Protein AF-A0A839LFN8-F1 (afdb_monomer_lite)

Structure (mmCIF, N/CA/C/O backbone):
data_AF-A0A839LFN8-F1
#
_entry.id   AF-A0A839LFN8-F1
#
loop_
_atom_site.group_PDB
_atom_site.id
_atom_site.type_symbol
_atom_site.label_atom_id
_atom_site.label_alt_id
_atom_site.label_comp_id
_atom_site.label_asym_id
_atom_site.label_entity_id
_atom_site.label_seq_id
_atom_site.pdbx_PDB_ins_code
_atom_site.Cartn_x
_atom_site.Cartn_y
_atom_site.Cartn_z
_atom_site.occupancy
_atom_site.B_iso_or_equiv
_atom_site.auth_seq_id
_atom_site.auth_comp_id
_atom_site.auth_asym_id
_atom_site.auth_atom_id
_atom_site.pdbx_PDB_model_num
ATOM 1 N N . LEU A 1 1 ? 61.511 -53.774 -82.050 1.00 43.00 1 LEU A N 1
ATOM 2 C CA . LEU A 1 1 ? 60.529 -53.997 -80.966 1.00 43.00 1 LEU A CA 1
ATOM 3 C C . LEU A 1 1 ? 59.407 -52.977 -81.119 1.00 43.00 1 LEU A C 1
ATOM 5 O O . LEU A 1 1 ? 59.695 -51.795 -81.098 1.00 43.00 1 LEU A O 1
ATOM 9 N N . ALA A 1 2 ? 58.196 -53.484 -81.370 1.00 44.38 2 ALA A N 1
ATOM 10 C CA . ALA A 1 2 ? 56.871 -52.877 -81.190 1.00 44.38 2 ALA A CA 1
ATOM 11 C C . ALA A 1 2 ? 56.631 -51.394 -81.574 1.00 44.38 2 ALA A C 1
ATOM 13 O O . ALA A 1 2 ? 57.031 -50.475 -80.870 1.00 44.38 2 ALA A O 1
ATOM 14 N N . ALA A 1 3 ? 55.809 -51.186 -82.610 1.00 44.66 3 ALA A N 1
ATOM 15 C CA . ALA A 1 3 ? 54.874 -50.055 -82.650 1.00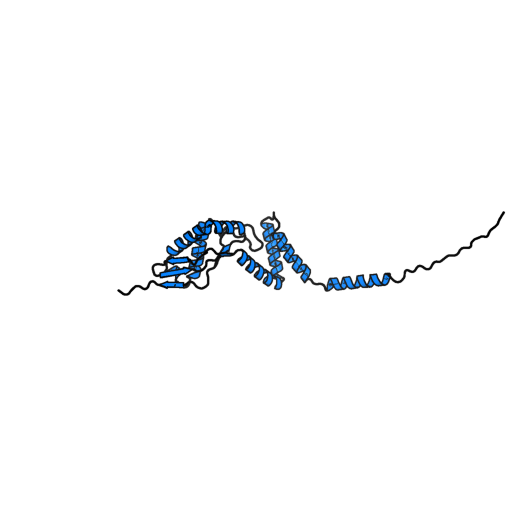 44.66 3 ALA A CA 1
ATOM 16 C C . ALA A 1 3 ? 53.759 -50.283 -81.603 1.00 44.66 3 ALA A C 1
ATOM 18 O O . ALA A 1 3 ? 53.445 -51.444 -81.317 1.00 44.66 3 ALA A O 1
ATOM 19 N N . PRO A 1 4 ? 53.105 -49.225 -81.079 1.00 52.12 4 PRO A N 1
ATOM 20 C CA . PRO A 1 4 ? 51.823 -48.877 -81.699 1.00 52.12 4 PRO A CA 1
ATOM 21 C C . PRO A 1 4 ? 51.409 -47.386 -81.672 1.00 52.12 4 PRO A C 1
ATOM 23 O O . PRO A 1 4 ? 51.652 -46.647 -80.728 1.00 52.12 4 PRO A O 1
ATOM 26 N N . ARG A 1 5 ? 50.696 -47.039 -82.752 1.00 42.44 5 ARG A N 1
ATOM 27 C CA . ARG A 1 5 ? 49.399 -46.336 -82.864 1.00 42.44 5 ARG A CA 1
ATOM 28 C C . ARG A 1 5 ? 49.136 -45.079 -82.026 1.00 42.44 5 ARG A C 1
ATOM 30 O O . ARG A 1 5 ? 49.029 -45.109 -80.807 1.00 42.44 5 ARG A O 1
ATOM 37 N N . GLY A 1 6 ? 48.870 -44.005 -82.772 1.00 46.91 6 GLY A N 1
ATOM 38 C CA . GLY A 1 6 ? 48.323 -42.749 -82.284 1.00 46.91 6 GLY A CA 1
ATOM 39 C C . GLY A 1 6 ? 46.927 -42.856 -81.671 1.00 46.91 6 GLY A C 1
ATOM 40 O O . GLY A 1 6 ? 46.172 -43.797 -81.915 1.00 46.91 6 GLY A O 1
ATOM 41 N N . ALA A 1 7 ? 46.599 -41.823 -80.901 1.00 45.16 7 ALA A N 1
ATOM 42 C CA . ALA A 1 7 ? 45.284 -41.584 -80.340 1.00 45.16 7 ALA A CA 1
ATOM 43 C C . ALA A 1 7 ? 44.775 -40.214 -80.807 1.00 45.16 7 ALA A C 1
ATOM 45 O O . ALA A 1 7 ? 45.443 -39.189 -80.666 1.00 45.16 7 ALA A O 1
ATOM 46 N N . ALA A 1 8 ? 43.584 -40.251 -81.392 1.00 42.88 8 ALA A N 1
ATOM 47 C CA . ALA A 1 8 ? 42.775 -39.121 -81.802 1.00 42.88 8 ALA A CA 1
ATOM 48 C C . ALA A 1 8 ? 42.238 -38.319 -80.596 1.00 42.88 8 ALA A C 1
ATOM 50 O O . ALA A 1 8 ? 41.972 -38.872 -79.531 1.00 42.88 8 ALA A O 1
ATOM 51 N N . ARG A 1 9 ? 42.001 -37.019 -80.805 1.00 42.47 9 ARG A N 1
ATOM 52 C CA . ARG A 1 9 ? 40.952 -36.225 -80.123 1.00 42.47 9 ARG A CA 1
ATOM 53 C C . ARG A 1 9 ? 39.691 -36.278 -81.003 1.00 42.47 9 ARG A C 1
ATOM 55 O O . ARG A 1 9 ? 39.877 -36.336 -82.219 1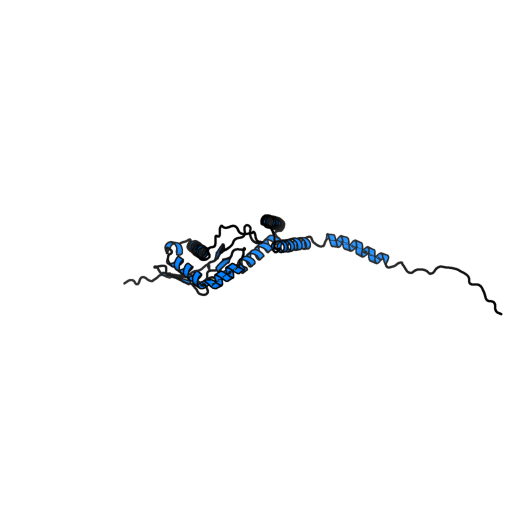.00 42.47 9 ARG A O 1
ATOM 62 N N . PRO A 1 10 ? 38.448 -36.281 -80.469 1.00 46.31 10 PRO A N 1
ATOM 63 C CA . PRO A 1 10 ? 37.821 -35.152 -79.738 1.00 46.31 10 PRO A CA 1
ATOM 64 C C . PRO A 1 10 ? 37.018 -35.596 -78.481 1.00 46.31 10 PRO A C 1
ATOM 66 O O . PRO A 1 10 ? 36.721 -36.770 -78.320 1.00 46.31 10 PRO A O 1
ATOM 69 N N . ALA A 1 11 ? 36.874 -34.793 -77.419 1.00 40.19 11 ALA A N 1
ATOM 70 C CA . ALA A 1 11 ? 35.985 -33.642 -77.154 1.00 40.19 11 ALA A CA 1
ATOM 71 C C . ALA A 1 11 ? 34.499 -33.975 -76.857 1.00 40.19 11 ALA A C 1
ATOM 73 O O . ALA A 1 11 ? 33.855 -34.710 -77.594 1.00 40.19 11 ALA A O 1
ATOM 74 N N . ALA A 1 12 ? 33.994 -33.299 -75.811 1.00 39.41 12 ALA A N 1
ATOM 75 C CA . ALA A 1 12 ? 32.600 -33.095 -75.384 1.00 39.41 12 ALA A CA 1
ATOM 76 C C . ALA A 1 12 ? 31.919 -34.190 -74.531 1.00 39.41 12 ALA A C 1
ATOM 78 O O . ALA A 1 12 ? 31.087 -34.960 -74.998 1.00 39.41 12 ALA A O 1
ATOM 79 N N . GLY A 1 13 ? 32.192 -34.157 -73.221 1.00 37.53 13 GLY A N 1
ATOM 80 C CA . GLY A 1 13 ? 31.272 -34.670 -72.202 1.00 37.53 13 GLY A CA 1
ATOM 81 C C . GLY A 1 13 ? 30.184 -33.635 -71.903 1.00 37.53 13 GLY A C 1
ATOM 82 O O . GLY A 1 13 ? 30.485 -32.512 -71.501 1.00 37.53 13 GLY A O 1
ATOM 83 N N . ALA A 1 14 ? 28.926 -34.015 -72.122 1.00 44.03 14 ALA A N 1
ATOM 84 C CA . ALA A 1 14 ? 27.742 -33.232 -71.798 1.00 44.03 14 ALA A CA 1
ATOM 85 C C . ALA A 1 14 ? 27.546 -33.160 -70.273 1.00 44.03 14 ALA A C 1
ATOM 87 O O . ALA A 1 14 ? 27.284 -34.167 -69.616 1.00 44.03 14 ALA A O 1
ATOM 88 N N . GLY A 1 15 ? 27.691 -31.960 -69.711 1.00 40.44 15 GLY A N 1
ATOM 89 C CA . GLY A 1 15 ? 27.482 -31.683 -68.293 1.00 40.44 15 GLY A CA 1
ATOM 90 C C . GLY A 1 15 ? 26.000 -31.570 -67.944 1.00 40.44 15 GLY A C 1
ATOM 91 O O . GLY A 1 15 ? 25.309 -30.647 -68.373 1.00 40.44 15 GLY A O 1
ATOM 92 N N . ALA A 1 16 ? 25.532 -32.504 -67.121 1.00 48.47 16 ALA A N 1
ATOM 93 C CA . ALA A 1 16 ? 24.280 -32.438 -66.385 1.00 48.47 16 ALA A CA 1
ATOM 94 C C . ALA A 1 16 ? 24.283 -31.225 -65.431 1.00 48.47 16 ALA A C 1
ATOM 96 O O . ALA A 1 16 ? 24.903 -31.262 -64.373 1.00 48.47 16 ALA A O 1
ATOM 97 N N . GLY A 1 17 ? 23.602 -30.138 -65.804 1.00 43.22 17 GLY A N 1
ATOM 98 C CA . GLY A 1 17 ? 23.617 -28.886 -65.029 1.00 43.22 17 GLY A CA 1
ATOM 99 C C . GLY A 1 17 ? 22.348 -28.039 -65.141 1.00 43.22 17 GLY A C 1
ATOM 100 O O . GLY A 1 17 ? 22.413 -26.827 -64.996 1.00 43.22 17 GLY A O 1
ATOM 101 N N . GLY A 1 18 ? 21.193 -28.646 -65.438 1.00 44.62 18 GLY A N 1
ATOM 102 C CA . GLY A 1 18 ? 19.997 -27.907 -65.871 1.00 44.62 18 GLY A CA 1
ATOM 103 C C . GLY A 1 18 ? 18.749 -27.999 -64.987 1.00 44.62 18 GLY A C 1
ATOM 104 O O . GLY A 1 18 ? 17.676 -27.661 -65.471 1.00 44.62 18 GLY A O 1
ATOM 105 N N . ARG A 1 19 ? 18.817 -28.502 -63.742 1.00 47.69 19 ARG A N 1
ATOM 106 C CA . ARG A 1 19 ? 17.597 -28.702 -62.913 1.00 47.69 19 ARG A CA 1
ATOM 107 C C . ARG A 1 19 ? 17.618 -28.107 -61.501 1.00 47.69 19 ARG A C 1
ATOM 109 O O . ARG A 1 19 ? 16.578 -28.108 -60.856 1.00 47.69 19 ARG A O 1
ATOM 116 N N . TRP A 1 20 ? 18.729 -27.524 -61.046 1.00 40.41 20 TRP A N 1
ATOM 117 C CA . TRP A 1 20 ? 18.801 -26.886 -59.717 1.00 40.41 20 TRP A CA 1
ATOM 118 C C . TRP A 1 20 ? 18.572 -25.367 -59.721 1.00 40.41 20 TRP A C 1
ATOM 120 O O . TRP A 1 20 ? 18.284 -24.792 -58.677 1.00 40.41 20 TRP A O 1
ATOM 130 N N . VAL A 1 21 ? 18.615 -24.712 -60.886 1.00 49.31 21 VAL A N 1
ATOM 131 C CA . VAL A 1 21 ? 18.453 -23.247 -60.975 1.00 49.31 21 VAL A CA 1
ATOM 132 C C . VAL A 1 21 ? 16.991 -22.807 -60.788 1.00 49.31 21 VAL A C 1
ATOM 134 O O . VAL A 1 21 ? 16.736 -21.733 -60.255 1.00 49.31 21 VAL A O 1
ATOM 137 N N . LEU A 1 22 ? 16.011 -23.655 -61.123 1.00 45.22 22 LEU A N 1
ATOM 138 C CA . LEU A 1 22 ? 14.585 -23.325 -60.959 1.00 45.22 22 LEU A CA 1
ATOM 139 C C . LEU A 1 22 ? 14.068 -23.478 -59.516 1.00 45.22 22 LEU A C 1
ATOM 141 O O . LEU A 1 22 ? 13.115 -22.800 -59.146 1.00 45.22 22 LEU A O 1
ATOM 145 N N . ALA A 1 23 ? 14.708 -24.301 -58.679 1.00 47.59 23 ALA A N 1
ATOM 146 C CA . ALA A 1 23 ? 14.305 -24.473 -57.278 1.00 47.59 23 ALA A CA 1
ATOM 147 C C . ALA A 1 23 ? 14.717 -23.281 -56.390 1.00 47.59 23 ALA A C 1
ATOM 149 O O . ALA A 1 23 ? 14.010 -22.942 -55.443 1.00 47.59 23 ALA A O 1
ATOM 150 N N . LEU A 1 24 ? 15.817 -22.597 -56.723 1.00 47.84 24 LEU A N 1
ATOM 151 C CA . LEU A 1 24 ? 16.284 -21.425 -55.973 1.00 47.84 24 LEU A CA 1
ATOM 152 C C . LEU A 1 24 ? 15.477 -20.151 -56.272 1.00 47.84 24 LEU A C 1
ATOM 154 O O . LEU A 1 24 ? 15.434 -19.249 -55.439 1.00 47.84 24 LEU A O 1
ATOM 158 N N . LEU A 1 25 ? 14.788 -20.081 -57.415 1.00 43.47 25 LEU A N 1
ATOM 159 C CA . LEU A 1 25 ? 14.059 -18.874 -57.818 1.00 43.47 25 LEU A CA 1
ATOM 160 C C . LEU A 1 25 ? 12.648 -18.781 -57.202 1.00 43.47 25 LEU A C 1
ATOM 162 O O . LEU A 1 25 ? 12.149 -17.682 -56.974 1.00 43.47 25 LEU A O 1
ATOM 166 N N . VAL A 1 26 ? 12.033 -19.912 -56.832 1.00 48.84 26 VAL A N 1
ATOM 167 C CA . VAL A 1 26 ? 10.737 -19.930 -56.117 1.00 48.84 26 VAL A CA 1
ATOM 168 C C . VAL A 1 26 ? 10.902 -19.573 -54.630 1.00 48.84 26 VAL A C 1
ATOM 170 O O . VAL A 1 26 ? 10.039 -18.915 -54.049 1.00 48.84 26 VAL A O 1
ATOM 173 N N . LEU A 1 27 ? 12.047 -19.907 -54.024 1.00 44.81 27 LEU A N 1
ATOM 174 C CA . LEU A 1 27 ? 12.367 -19.574 -52.627 1.00 44.81 27 LEU A CA 1
ATOM 175 C C . LEU A 1 27 ? 12.677 -18.079 -52.420 1.00 44.81 27 LEU A C 1
ATOM 177 O O . LEU A 1 27 ? 12.393 -17.535 -51.355 1.00 44.81 27 LEU A O 1
ATOM 181 N N . ALA A 1 28 ? 13.177 -17.390 -53.451 1.00 43.56 28 ALA A N 1
ATOM 182 C CA . ALA A 1 28 ? 13.455 -15.954 -53.392 1.00 43.56 28 ALA A CA 1
ATOM 183 C C . ALA A 1 28 ? 12.193 -15.079 -53.535 1.00 43.56 28 ALA A C 1
ATOM 185 O O . ALA A 1 28 ? 12.119 -14.013 -52.929 1.00 43.56 28 ALA A O 1
ATOM 186 N N . ILE A 1 29 ? 11.175 -15.526 -54.282 1.00 45.44 29 ILE A N 1
ATOM 187 C CA . ILE A 1 29 ? 9.930 -14.756 -54.473 1.00 45.44 29 ILE A CA 1
ATOM 188 C C . ILE A 1 29 ? 8.917 -15.038 -53.346 1.00 45.44 29 ILE A C 1
ATOM 190 O O . ILE A 1 29 ? 8.217 -14.125 -52.905 1.00 45.44 29 ILE A O 1
ATOM 194 N N . GLY A 1 30 ? 8.888 -16.260 -52.798 1.00 39.59 30 GLY A N 1
ATOM 195 C CA . GLY A 1 30 ? 8.063 -16.587 -51.626 1.00 39.59 30 GLY A CA 1
ATOM 196 C C . GLY A 1 30 ? 8.508 -15.880 -50.337 1.00 39.59 30 GLY A C 1
ATOM 197 O O . GLY A 1 30 ? 7.666 -15.473 -49.538 1.00 39.59 30 GLY A O 1
ATOM 198 N N . GLY A 1 31 ? 9.818 -15.666 -50.153 1.00 39.28 31 GLY A N 1
ATOM 199 C CA . GLY A 1 31 ? 10.366 -14.991 -48.969 1.00 39.28 31 GLY A CA 1
ATOM 200 C C . GLY A 1 31 ? 10.009 -13.502 -48.874 1.00 39.28 31 GLY A C 1
ATOM 201 O O . GLY A 1 31 ? 9.769 -12.995 -47.781 1.00 39.28 31 GLY A O 1
ATOM 202 N N . VAL A 1 32 ? 9.896 -12.807 -50.010 1.00 47.53 32 VAL A N 1
ATOM 203 C CA . VAL A 1 32 ? 9.570 -11.369 -50.035 1.00 47.53 32 VAL A CA 1
ATOM 204 C C . VAL A 1 32 ? 8.080 -11.118 -49.769 1.00 47.53 32 VAL A C 1
ATOM 206 O O . VAL A 1 32 ? 7.739 -10.161 -49.077 1.00 47.53 32 VAL A O 1
ATOM 209 N N . LEU A 1 33 ? 7.185 -11.999 -50.232 1.00 45.56 33 LEU A N 1
ATOM 210 C CA . LEU A 1 33 ? 5.750 -11.899 -49.927 1.00 45.56 33 LEU A CA 1
ATOM 211 C C . LEU A 1 33 ? 5.417 -12.351 -48.495 1.00 45.56 33 LEU A C 1
ATOM 213 O O . LEU A 1 33 ? 4.547 -11.757 -47.861 1.00 45.56 33 LEU A O 1
ATOM 217 N N . ALA A 1 34 ? 6.140 -13.332 -47.941 1.00 45.41 34 ALA A N 1
ATOM 218 C CA . ALA A 1 34 ? 5.980 -13.736 -46.542 1.00 45.41 34 ALA A CA 1
ATOM 219 C C . ALA A 1 34 ? 6.461 -12.653 -45.555 1.00 45.41 34 ALA A C 1
ATOM 221 O O . ALA A 1 34 ? 5.812 -12.435 -44.535 1.00 45.41 34 ALA A O 1
ATOM 222 N N . ALA A 1 35 ? 7.525 -11.908 -45.880 1.00 48.28 35 ALA A N 1
ATOM 223 C CA . ALA A 1 35 ? 7.985 -10.771 -45.074 1.00 48.28 35 ALA A CA 1
ATOM 224 C C . ALA A 1 35 ? 7.012 -9.571 -45.083 1.00 48.28 35 ALA A C 1
ATOM 226 O O . ALA A 1 35 ? 7.054 -8.742 -44.179 1.00 48.28 35 ALA A O 1
ATOM 227 N N . TRP A 1 36 ? 6.119 -9.486 -46.076 1.00 53.69 36 TRP A N 1
ATOM 228 C CA . TRP A 1 36 ? 5.081 -8.450 -46.152 1.00 53.69 36 TRP A CA 1
ATOM 229 C C . TRP A 1 36 ? 3.768 -8.834 -45.448 1.00 53.69 36 TRP A C 1
ATOM 231 O O . TRP A 1 36 ? 2.970 -7.954 -45.130 1.00 53.69 36 TRP A O 1
ATOM 241 N N . LEU A 1 37 ? 3.541 -10.129 -45.184 1.00 55.03 37 LEU A N 1
ATOM 242 C CA . LEU A 1 37 ? 2.326 -10.645 -44.534 1.00 55.03 37 LEU A CA 1
ATOM 243 C C . LEU A 1 37 ? 2.535 -11.191 -43.112 1.00 55.03 37 LEU A C 1
ATOM 245 O O . LEU A 1 37 ? 1.546 -11.364 -42.397 1.00 55.03 37 LEU A O 1
ATOM 249 N N . TRP A 1 38 ? 3.771 -11.426 -42.659 1.00 46.72 38 TRP A N 1
ATOM 250 C CA . TRP A 1 38 ? 4.044 -11.793 -41.263 1.00 46.72 38 TRP A CA 1
ATOM 251 C C . TRP A 1 38 ? 4.283 -10.545 -40.398 1.00 46.72 38 TRP A C 1
ATOM 253 O O . TRP A 1 38 ? 4.959 -9.607 -40.812 1.00 46.72 38 TRP A O 1
ATOM 263 N N . PRO A 1 39 ? 3.652 -10.458 -39.219 1.00 50.31 39 PRO A N 1
ATOM 264 C CA . PRO A 1 39 ? 2.863 -9.294 -38.873 1.00 50.31 39 PRO A CA 1
ATOM 265 C C . PRO A 1 39 ? 3.653 -8.324 -38.001 1.00 50.31 39 PRO A C 1
ATOM 267 O O . PRO A 1 39 ? 4.393 -8.727 -37.106 1.00 50.31 39 PRO A O 1
ATOM 270 N N . GLN A 1 40 ? 3.331 -7.035 -38.121 1.00 53.34 40 GLN A N 1
ATOM 271 C CA . GLN A 1 40 ? 3.692 -5.982 -37.158 1.00 53.34 40 GLN A CA 1
ATOM 272 C C . GLN A 1 40 ? 3.415 -6.343 -35.681 1.00 53.34 40 GLN A C 1
ATOM 274 O O . GLN A 1 40 ? 3.825 -5.619 -34.783 1.00 53.34 40 GLN A O 1
ATOM 279 N N . ARG A 1 41 ? 2.679 -7.425 -35.409 1.00 49.25 41 ARG A N 1
ATOM 280 C CA . ARG A 1 41 ? 2.401 -7.954 -34.075 1.00 49.25 41 ARG A CA 1
ATOM 281 C C . ARG A 1 41 ? 3.651 -8.523 -33.389 1.00 49.25 41 ARG A C 1
ATOM 283 O O . ARG A 1 41 ? 3.812 -8.259 -32.208 1.00 49.25 41 ARG A O 1
ATOM 290 N N . ALA A 1 42 ? 4.539 -9.205 -34.123 1.00 51.88 42 ALA A N 1
ATOM 291 C CA . ALA A 1 42 ? 5.784 -9.746 -33.562 1.00 51.88 42 ALA A CA 1
ATOM 292 C C . ALA A 1 42 ? 6.737 -8.613 -33.137 1.00 51.88 42 ALA A C 1
ATOM 294 O O . ALA A 1 42 ? 7.119 -8.537 -31.977 1.00 51.88 42 ALA A O 1
ATOM 295 N N . ALA A 1 43 ? 6.964 -7.630 -34.018 1.00 53.56 43 ALA A N 1
ATOM 296 C CA . ALA A 1 43 ? 7.781 -6.453 -33.700 1.00 53.56 43 ALA A CA 1
ATOM 297 C C . ALA A 1 43 ? 7.224 -5.618 -32.524 1.00 53.56 43 ALA A C 1
ATOM 299 O O . ALA A 1 43 ? 7.984 -5.074 -31.730 1.00 53.56 43 ALA A O 1
ATOM 300 N N . LYS A 1 44 ? 5.892 -5.535 -32.371 1.00 57.31 44 LYS A N 1
ATOM 301 C CA . LYS A 1 44 ? 5.246 -4.812 -31.256 1.00 57.31 44 LYS A CA 1
ATOM 302 C C . LYS A 1 44 ? 5.388 -5.524 -29.907 1.00 57.31 44 LYS A C 1
ATOM 304 O O . LYS A 1 44 ? 5.426 -4.856 -28.876 1.00 57.31 44 LYS A O 1
ATOM 309 N N . GLU A 1 45 ? 5.408 -6.855 -29.896 1.00 59.84 45 GLU A N 1
ATOM 310 C CA . GLU A 1 45 ? 5.647 -7.637 -28.677 1.00 59.84 45 GLU A CA 1
ATOM 311 C C . GLU A 1 45 ? 7.127 -7.601 -28.275 1.00 59.84 45 GLU A C 1
ATOM 313 O O . GLU A 1 45 ? 7.415 -7.438 -27.085 1.00 59.84 45 GLU A O 1
ATOM 318 N N . ASP A 1 46 ? 8.038 -7.622 -29.255 1.00 62.28 46 ASP A N 1
ATOM 319 C CA . ASP A 1 46 ? 9.479 -7.426 -29.052 1.00 62.28 46 ASP A CA 1
ATOM 320 C C . ASP A 1 46 ? 9.784 -6.035 -28.462 1.00 62.28 46 ASP A C 1
ATOM 322 O O . ASP A 1 46 ? 10.582 -5.914 -27.530 1.00 62.28 46 ASP A O 1
ATOM 326 N N . ASP A 1 47 ? 9.077 -4.991 -28.914 1.00 80.81 47 ASP A N 1
ATOM 327 C CA . ASP A 1 47 ? 9.205 -3.628 -28.378 1.00 80.81 47 ASP A CA 1
ATOM 328 C C . ASP A 1 47 ? 8.772 -3.520 -26.904 1.00 80.81 47 ASP A C 1
ATOM 330 O O . ASP A 1 47 ? 9.395 -2.800 -26.120 1.00 80.81 47 ASP A O 1
ATOM 334 N N . TRP A 1 48 ? 7.710 -4.228 -26.501 1.00 85.12 48 TRP A N 1
ATOM 335 C CA . TRP A 1 48 ? 7.210 -4.196 -25.122 1.00 85.12 48 TRP A CA 1
ATOM 336 C C . TRP A 1 48 ? 8.111 -4.974 -24.158 1.00 85.12 48 TRP A C 1
ATOM 338 O O . TRP A 1 48 ? 8.458 -4.475 -23.084 1.00 85.12 48 TRP A O 1
ATOM 348 N N . ALA A 1 49 ? 8.505 -6.191 -24.544 1.00 85.94 49 ALA A N 1
ATOM 349 C CA . ALA A 1 49 ? 9.403 -7.023 -23.749 1.00 85.94 49 ALA A CA 1
ATOM 350 C C . ALA A 1 49 ? 10.793 -6.382 -23.621 1.00 85.94 49 ALA A C 1
ATOM 352 O O . ALA A 1 49 ? 11.334 -6.314 -22.515 1.00 85.94 49 ALA A O 1
ATOM 353 N N . GLY A 1 50 ? 11.325 -5.836 -24.722 1.00 88.12 50 GLY A N 1
ATOM 354 C CA . GLY A 1 50 ? 12.593 -5.112 -24.734 1.00 88.12 50 GLY A CA 1
ATOM 355 C C . GLY A 1 50 ? 12.570 -3.887 -23.821 1.00 88.12 50 GLY A C 1
ATOM 356 O O . GLY A 1 50 ? 13.503 -3.687 -23.045 1.00 88.12 50 GLY A O 1
ATOM 357 N N . LEU A 1 51 ? 11.476 -3.115 -23.827 1.00 89.25 51 LEU A N 1
ATOM 358 C CA . LEU A 1 51 ? 11.340 -1.966 -22.932 1.00 89.25 51 LEU A CA 1
ATOM 359 C C . LEU A 1 51 ? 11.346 -2.387 -21.458 1.00 89.25 51 LEU A C 1
ATOM 361 O O . LEU A 1 51 ? 12.041 -1.778 -20.649 1.00 89.25 51 LEU A O 1
ATOM 365 N N . ARG A 1 52 ? 10.621 -3.454 -21.103 1.00 88.56 52 ARG A N 1
ATOM 366 C CA . ARG A 1 52 ? 10.591 -3.972 -19.725 1.00 88.56 52 ARG A CA 1
ATOM 367 C C . ARG A 1 52 ? 11.963 -4.460 -19.261 1.00 88.56 52 ARG A C 1
ATOM 369 O O . ARG A 1 52 ? 12.341 -4.239 -18.110 1.00 88.56 52 ARG A O 1
ATOM 376 N N . GLN A 1 53 ? 12.722 -5.081 -20.162 1.00 88.06 53 GLN A N 1
ATOM 377 C CA . GLN A 1 53 ? 14.097 -5.482 -19.891 1.00 88.06 53 GLN A CA 1
ATOM 378 C C . GLN A 1 53 ? 15.007 -4.268 -19.656 1.00 88.06 53 GLN A C 1
ATOM 380 O O . GLN A 1 53 ? 15.815 -4.310 -18.733 1.00 88.06 53 GLN A O 1
ATOM 385 N N . SER A 1 54 ? 14.843 -3.175 -20.416 1.00 88.19 54 SER A N 1
ATOM 386 C CA . SER A 1 54 ? 15.616 -1.940 -20.208 1.00 88.19 54 SER A CA 1
ATOM 387 C C . SER A 1 54 ? 15.416 -1.358 -18.807 1.00 88.19 54 SER A C 1
ATOM 389 O O . SER A 1 54 ? 16.393 -1.048 -18.147 1.00 88.19 54 SER A O 1
ATOM 391 N N . PHE A 1 55 ? 14.188 -1.315 -18.280 1.00 88.25 55 PHE A N 1
ATOM 392 C CA . PHE A 1 55 ? 13.956 -0.848 -16.900 1.00 88.25 55 PHE A CA 1
ATOM 393 C C . PHE A 1 55 ? 14.627 -1.702 -15.820 1.00 88.25 55 PHE A C 1
ATOM 395 O O . PHE A 1 55 ? 14.843 -1.226 -14.711 1.00 88.25 55 PHE A O 1
ATOM 402 N N . SER A 1 56 ? 14.911 -2.970 -16.121 1.00 84.50 56 SER A N 1
ATOM 403 C CA . SER A 1 56 ? 15.563 -3.885 -15.180 1.00 84.50 56 SER A CA 1
ATOM 404 C C . SER A 1 56 ? 17.091 -3.781 -15.234 1.00 84.50 56 SER A C 1
ATOM 406 O O . SER A 1 56 ? 17.771 -4.402 -14.417 1.00 84.50 56 SER A O 1
ATOM 408 N N . ALA A 1 57 ? 17.643 -3.044 -16.204 1.00 87.00 57 ALA A N 1
ATOM 409 C CA . ALA A 1 57 ? 19.077 -2.858 -16.318 1.00 87.00 57 ALA A CA 1
ATOM 410 C C . ALA A 1 57 ? 19.581 -1.922 -15.201 1.00 87.00 57 ALA A C 1
ATOM 412 O O . ALA A 1 57 ? 18.982 -0.874 -14.946 1.00 87.00 57 ALA A O 1
ATOM 413 N N . PRO A 1 58 ? 20.673 -2.282 -14.506 1.00 84.12 58 PRO A N 1
ATOM 414 C CA . PRO A 1 58 ? 21.247 -1.427 -13.477 1.00 84.12 58 PRO A CA 1
ATOM 415 C C . PRO A 1 58 ? 21.929 -0.201 -14.098 1.00 84.12 58 PRO A C 1
ATOM 417 O O . PRO A 1 58 ? 22.433 -0.257 -15.217 1.00 84.12 58 PRO A O 1
ATOM 420 N N . GLY A 1 59 ? 22.023 0.883 -13.324 1.00 86.00 59 GLY A N 1
ATOM 421 C CA . GLY A 1 59 ? 22.841 2.049 -13.676 1.00 86.00 59 GLY A CA 1
ATOM 422 C C . GLY A 1 59 ? 22.144 3.126 -14.506 1.00 86.00 59 GLY A C 1
ATOM 423 O O . GLY A 1 59 ? 22.820 4.050 -14.947 1.00 86.00 59 GLY A O 1
ATOM 424 N N . HIS A 1 60 ? 20.826 3.043 -14.694 1.00 87.62 60 HIS A N 1
ATOM 425 C CA . HIS A 1 60 ? 20.075 4.128 -15.316 1.00 87.62 60 HIS A CA 1
ATOM 426 C C . HIS A 1 60 ? 20.043 5.384 -14.448 1.00 87.62 60 HIS A C 1
ATOM 428 O O . HIS A 1 60 ? 19.857 5.316 -13.230 1.00 87.62 60 HIS A O 1
ATOM 434 N N . THR A 1 61 ? 20.184 6.539 -15.094 1.00 91.44 61 THR A N 1
ATOM 435 C CA . THR A 1 61 ? 19.900 7.828 -14.453 1.00 91.44 61 THR A CA 1
ATOM 436 C C . THR A 1 61 ? 18.387 8.054 -14.361 1.00 91.44 61 THR A C 1
ATOM 438 O O . THR A 1 61 ? 17.604 7.453 -15.097 1.00 91.44 61 THR A O 1
ATOM 441 N N . GLU A 1 62 ? 17.945 8.945 -13.472 1.00 90.56 62 GLU A N 1
ATOM 442 C CA . GLU A 1 62 ? 16.514 9.266 -13.348 1.00 90.56 62 GLU A CA 1
ATOM 443 C C . GLU A 1 62 ? 15.938 9.859 -14.648 1.00 90.56 62 GLU A C 1
ATOM 445 O O . GLU A 1 62 ? 14.818 9.537 -15.039 1.00 90.56 62 GLU A O 1
ATOM 450 N N . GLU A 1 63 ? 16.719 10.662 -15.376 1.00 91.06 63 GLU A N 1
ATOM 451 C CA . GLU A 1 63 ? 16.311 11.208 -16.677 1.00 91.06 63 GLU A CA 1
ATOM 452 C C . GLU A 1 63 ? 16.084 10.104 -17.721 1.00 91.06 63 GLU A C 1
ATOM 454 O O . GLU A 1 63 ? 15.118 10.153 -18.488 1.00 91.06 63 GLU A O 1
ATOM 459 N N . GLU A 1 64 ? 16.937 9.076 -17.726 1.00 91.31 64 GLU A N 1
ATOM 460 C CA . GLU A 1 64 ? 16.788 7.908 -18.597 1.00 91.31 64 GLU A CA 1
ATOM 461 C C . GLU A 1 64 ? 15.547 7.088 -18.239 1.00 91.31 64 GLU A C 1
ATOM 463 O O . GLU A 1 64 ? 14.788 6.709 -19.133 1.00 91.31 64 GLU A O 1
ATOM 468 N N . LEU A 1 65 ? 15.289 6.857 -16.947 1.00 90.50 65 LEU A N 1
ATOM 469 C CA . LEU A 1 65 ? 14.090 6.146 -16.489 1.00 90.50 65 LEU A CA 1
ATOM 470 C C . LEU A 1 65 ? 12.811 6.890 -16.893 1.00 90.50 65 LEU A C 1
ATOM 472 O O . LEU A 1 65 ? 11.866 6.284 -17.404 1.00 90.50 65 LEU A O 1
ATOM 476 N N . GLN A 1 66 ? 12.797 8.217 -16.759 1.00 90.12 66 GLN A N 1
ATOM 477 C CA . GLN A 1 66 ? 11.685 9.043 -17.228 1.00 90.12 66 GLN A CA 1
ATOM 478 C C . GLN A 1 66 ? 11.526 8.992 -18.753 1.00 90.12 66 GLN A C 1
ATOM 480 O O . GLN A 1 66 ? 10.400 8.931 -19.255 1.00 90.12 66 GLN A O 1
ATOM 485 N N . ALA A 1 67 ? 12.623 8.982 -19.515 1.00 90.62 67 ALA A N 1
ATOM 486 C CA . ALA A 1 67 ? 12.570 8.824 -20.967 1.00 90.62 67 ALA A CA 1
ATOM 487 C C . ALA A 1 67 ? 11.992 7.456 -21.374 1.00 90.62 67 ALA A C 1
ATOM 489 O O . ALA A 1 67 ? 11.158 7.382 -22.285 1.00 90.62 67 ALA A O 1
ATOM 490 N N . LEU A 1 68 ? 12.370 6.382 -20.672 1.00 92.00 68 LEU A N 1
ATOM 491 C CA . LEU A 1 68 ? 11.805 5.048 -20.874 1.00 92.00 68 LEU A CA 1
ATOM 492 C C . LEU A 1 68 ? 10.304 5.007 -20.543 1.00 92.00 68 LEU A C 1
ATOM 494 O O . LEU A 1 68 ? 9.542 4.371 -21.276 1.00 92.00 68 LEU A O 1
ATOM 498 N N . LEU A 1 69 ? 9.847 5.729 -19.514 1.00 91.62 69 LEU A N 1
ATOM 499 C CA . LEU A 1 69 ? 8.419 5.831 -19.189 1.00 91.62 69 LEU A CA 1
ATOM 500 C C . LEU A 1 69 ? 7.631 6.593 -20.249 1.00 91.62 69 LEU A C 1
ATOM 502 O O . LEU A 1 69 ? 6.593 6.110 -20.692 1.00 91.62 69 LEU A O 1
ATOM 506 N N . ARG A 1 70 ? 8.148 7.718 -20.750 1.00 92.56 70 ARG A N 1
ATOM 507 C CA . ARG A 1 70 ? 7.512 8.426 -21.876 1.00 92.56 70 ARG A CA 1
ATOM 508 C C . ARG A 1 70 ? 7.405 7.523 -23.107 1.00 92.56 70 ARG A C 1
ATOM 510 O O . ARG A 1 70 ? 6.389 7.532 -23.804 1.00 92.56 70 ARG A O 1
ATOM 517 N N . ARG A 1 71 ? 8.426 6.694 -23.368 1.00 92.00 71 ARG A N 1
ATOM 518 C CA . ARG A 1 71 ? 8.384 5.688 -24.442 1.00 92.00 71 ARG A CA 1
ATOM 519 C C . ARG A 1 71 ? 7.319 4.618 -24.178 1.00 92.00 71 ARG A C 1
ATOM 521 O O . ARG A 1 71 ? 6.587 4.275 -25.107 1.00 92.00 71 ARG A O 1
ATOM 528 N N . LYS A 1 72 ? 7.194 4.131 -22.938 1.00 93.81 72 LYS A N 1
ATOM 529 C CA . LYS A 1 72 ? 6.132 3.201 -22.511 1.00 93.81 72 LYS A CA 1
ATOM 530 C C . LYS A 1 72 ? 4.749 3.794 -22.781 1.00 93.81 72 LYS A C 1
ATOM 532 O O . LYS A 1 72 ? 3.928 3.160 -23.437 1.00 93.81 72 LYS A O 1
ATOM 537 N N . GLU A 1 73 ? 4.508 5.025 -22.340 1.00 92.25 73 GLU A N 1
ATOM 538 C CA . GLU A 1 73 ? 3.236 5.728 -22.529 1.00 92.25 73 GLU A CA 1
ATOM 539 C C . GLU A 1 73 ? 2.896 5.917 -24.010 1.00 92.25 73 GLU A C 1
ATOM 541 O O . GLU A 1 73 ? 1.777 5.621 -24.430 1.00 92.25 73 GLU A O 1
ATOM 546 N N . ALA A 1 74 ? 3.870 6.324 -24.830 1.00 91.75 74 ALA A N 1
ATOM 547 C CA . ALA A 1 74 ? 3.682 6.458 -26.272 1.00 91.75 74 ALA A CA 1
ATOM 548 C C . ALA A 1 74 ? 3.308 5.121 -26.943 1.00 91.75 74 ALA A C 1
ATOM 550 O O . ALA A 1 74 ? 2.486 5.100 -27.863 1.00 91.75 74 ALA A O 1
ATOM 551 N N . LEU A 1 75 ? 3.868 3.994 -26.484 1.00 91.06 75 LEU A N 1
ATOM 552 C CA . LEU A 1 75 ? 3.487 2.660 -26.965 1.00 91.06 75 LEU A CA 1
ATOM 553 C C . LEU A 1 75 ? 2.064 2.278 -26.534 1.00 91.06 75 LEU A C 1
ATOM 555 O O . LEU A 1 75 ? 1.289 1.784 -27.358 1.00 91.06 75 LEU A O 1
ATOM 559 N N . LEU A 1 76 ? 1.697 2.552 -25.280 1.00 92.25 76 LEU A N 1
ATOM 560 C CA . LEU A 1 76 ? 0.355 2.287 -24.749 1.00 92.25 76 LEU A CA 1
ATOM 561 C C . LEU A 1 76 ? -0.725 3.106 -25.467 1.00 92.25 76 LEU A C 1
ATOM 563 O O . LEU A 1 76 ? -1.798 2.584 -25.769 1.00 92.25 76 LEU A O 1
ATOM 567 N N . GLN A 1 77 ? -0.445 4.366 -25.804 1.00 91.50 77 GLN A N 1
ATOM 568 C CA . GLN A 1 77 ? -1.373 5.213 -26.562 1.00 91.50 77 GLN A CA 1
ATOM 569 C C . GLN A 1 77 ? -1.635 4.671 -27.973 1.00 91.50 77 GLN A C 1
ATOM 571 O O . GLN A 1 77 ? -2.761 4.732 -28.464 1.00 91.50 77 GLN A O 1
ATOM 576 N N . ARG A 1 78 ? -0.614 4.100 -28.622 1.00 90.56 78 ARG A N 1
ATOM 577 C CA . ARG A 1 78 ? -0.714 3.558 -29.987 1.00 90.56 78 ARG A CA 1
ATOM 578 C C . ARG A 1 78 ? -1.411 2.198 -30.060 1.00 90.56 78 ARG A C 1
ATOM 580 O O . ARG A 1 78 ? -1.826 1.802 -31.148 1.00 90.56 78 ARG A O 1
ATOM 587 N N . SER A 1 79 ? -1.515 1.462 -28.950 1.00 91.50 79 SER A N 1
ATOM 588 C CA . SER A 1 79 ? -2.008 0.080 -28.947 1.00 91.50 79 SER A CA 1
ATOM 589 C C . SER A 1 79 ? -3.004 -0.187 -27.808 1.00 91.50 79 SER A C 1
ATOM 591 O O . SER A 1 79 ? -2.589 -0.383 -26.663 1.00 91.50 79 SER A O 1
ATOM 593 N N . PRO A 1 80 ? -4.323 -0.272 -28.085 1.00 90.00 80 PRO A N 1
ATOM 594 C CA . PRO A 1 80 ? -5.318 -0.583 -27.055 1.00 90.00 80 PRO A CA 1
ATOM 595 C C . PRO A 1 80 ? -5.100 -1.959 -26.411 1.00 90.00 80 PRO A C 1
ATOM 597 O O . PRO A 1 80 ? -5.247 -2.085 -25.201 1.00 90.00 80 PRO A O 1
ATOM 600 N N . ALA A 1 81 ? -4.646 -2.953 -27.181 1.00 90.19 81 ALA A N 1
ATOM 601 C CA . ALA A 1 81 ? -4.337 -4.284 -26.656 1.00 90.19 81 ALA A CA 1
ATOM 602 C C . ALA A 1 81 ? -3.204 -4.264 -25.609 1.00 90.19 81 ALA A C 1
ATOM 604 O O . ALA A 1 81 ? -3.229 -5.037 -24.654 1.00 90.19 81 ALA A O 1
ATOM 605 N N . LEU A 1 82 ? -2.221 -3.360 -25.748 1.00 90.62 82 LEU A N 1
ATOM 606 C CA . LEU A 1 82 ? -1.171 -3.203 -24.736 1.00 90.62 82 LEU A CA 1
ATOM 607 C C . LEU A 1 82 ? -1.695 -2.530 -23.463 1.00 90.62 82 LEU A C 1
ATOM 609 O O . LEU A 1 82 ? -1.203 -2.846 -22.388 1.00 90.62 82 LEU A O 1
ATOM 613 N N . ARG A 1 83 ? -2.711 -1.659 -23.548 1.00 91.06 83 ARG A N 1
ATOM 614 C CA . ARG A 1 83 ? -3.332 -1.047 -22.358 1.00 91.06 83 ARG A CA 1
ATOM 615 C C . ARG A 1 83 ? -4.055 -2.069 -21.496 1.00 91.06 83 ARG A C 1
ATOM 617 O O . ARG A 1 83 ? -3.919 -2.030 -20.280 1.00 91.06 83 ARG A O 1
ATOM 624 N N . GLU A 1 84 ? -4.783 -2.993 -22.114 1.00 91.44 84 GLU A N 1
ATOM 625 C CA . GLU A 1 84 ? -5.433 -4.089 -21.386 1.00 91.44 84 GLU A CA 1
ATOM 626 C C . GLU A 1 84 ? -4.398 -4.982 -20.698 1.00 91.44 84 GLU A C 1
ATOM 628 O O . GLU A 1 84 ? -4.540 -5.303 -19.518 1.00 91.44 84 GLU A O 1
ATOM 633 N N . ARG A 1 85 ? -3.316 -5.323 -21.409 1.00 91.38 85 ARG A N 1
ATOM 634 C CA . ARG A 1 85 ? -2.207 -6.100 -20.845 1.00 91.38 85 ARG A CA 1
ATOM 635 C C . ARG A 1 85 ? -1.517 -5.368 -19.695 1.00 91.38 85 ARG A C 1
ATOM 637 O O . ARG A 1 85 ? -1.287 -5.977 -18.658 1.00 91.38 85 ARG A O 1
ATOM 644 N N . GLU A 1 86 ? -1.224 -4.080 -19.849 1.00 92.12 86 GLU A N 1
ATOM 645 C CA . GLU A 1 86 ? -0.620 -3.261 -18.794 1.00 92.12 86 GLU A CA 1
ATOM 646 C C . GLU A 1 86 ? -1.540 -3.143 -17.577 1.00 92.12 86 GLU A C 1
ATOM 648 O O . GLU A 1 86 ? -1.067 -3.255 -16.454 1.00 92.12 86 GLU A O 1
ATOM 653 N N . ALA A 1 87 ? -2.852 -2.984 -17.765 1.00 92.00 87 ALA A N 1
ATOM 654 C CA . ALA A 1 87 ? -3.799 -2.950 -16.653 1.00 92.00 87 ALA A CA 1
ATOM 655 C C . ALA A 1 87 ? -3.815 -4.276 -15.873 1.00 92.00 87 ALA A C 1
ATOM 657 O O . ALA A 1 87 ? -3.837 -4.267 -14.641 1.00 92.00 87 ALA A O 1
ATOM 658 N N . GLN A 1 88 ? -3.761 -5.413 -16.575 1.00 93.00 88 GLN A N 1
ATOM 659 C CA . GLN A 1 88 ? -3.654 -6.732 -15.947 1.00 93.00 88 GLN A CA 1
ATOM 660 C C . GLN A 1 88 ? -2.317 -6.913 -15.222 1.00 93.00 88 GLN A C 1
ATOM 662 O O . GLN A 1 88 ? -2.297 -7.383 -14.087 1.00 93.00 88 GLN A O 1
ATOM 667 N N . ASP A 1 89 ? -1.207 -6.530 -15.852 1.00 90.75 89 ASP A N 1
ATOM 668 C CA . ASP A 1 89 ? 0.123 -6.617 -15.251 1.00 90.75 89 ASP A CA 1
ATOM 669 C C . ASP A 1 89 ? 0.238 -5.699 -14.022 1.00 90.75 89 ASP A C 1
ATOM 671 O O . ASP A 1 89 ? 0.775 -6.122 -13.002 1.00 90.75 89 ASP A O 1
ATOM 675 N N . ALA A 1 90 ? -0.328 -4.490 -14.069 1.00 90.75 90 ALA A N 1
ATOM 676 C CA . ALA A 1 90 ? -0.384 -3.562 -12.941 1.00 90.75 90 ALA A CA 1
ATOM 677 C C . ALA A 1 90 ? -1.268 -4.083 -11.797 1.00 90.75 90 ALA A C 1
ATOM 679 O O . ALA A 1 90 ? -0.940 -3.881 -10.628 1.00 90.75 90 ALA A O 1
ATOM 680 N N . ALA A 1 91 ? -2.374 -4.770 -12.104 1.00 91.50 91 ALA A N 1
ATOM 681 C CA . ALA A 1 91 ? -3.199 -5.427 -11.091 1.00 91.50 91 ALA A CA 1
ATOM 682 C C . ALA A 1 91 ? -2.432 -6.565 -10.399 1.00 91.50 91 ALA A C 1
ATOM 684 O O . ALA A 1 91 ? -2.358 -6.585 -9.172 1.00 91.50 91 ALA A O 1
ATOM 685 N N . ARG A 1 92 ? 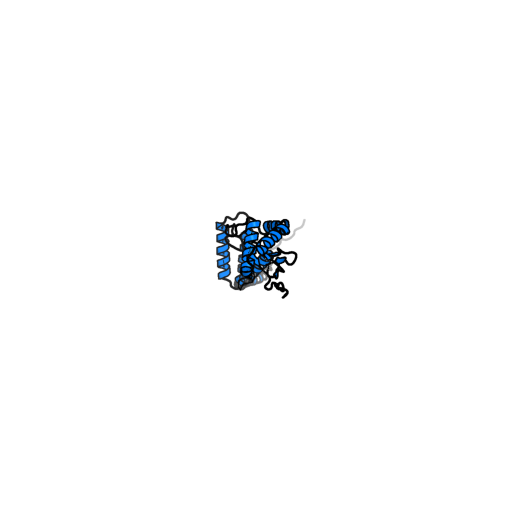-1.781 -7.446 -11.175 1.00 92.31 92 ARG A N 1
ATOM 686 C CA . ARG A 1 92 ? -0.942 -8.533 -10.637 1.00 92.31 92 ARG A CA 1
ATOM 687 C C . ARG A 1 92 ? 0.229 -8.006 -9.816 1.00 92.31 92 ARG A C 1
ATOM 689 O O . ARG A 1 92 ? 0.549 -8.567 -8.777 1.00 92.31 92 ARG A O 1
ATOM 696 N N . ASP A 1 93 ? 0.869 -6.933 -10.266 1.00 89.88 93 ASP A N 1
ATOM 697 C CA . ASP A 1 93 ? 1.959 -6.302 -9.527 1.00 89.88 93 ASP A CA 1
ATOM 698 C C . ASP A 1 93 ? 1.469 -5.679 -8.214 1.00 89.88 93 ASP A C 1
ATOM 700 O O . ASP A 1 93 ? 2.089 -5.863 -7.168 1.00 89.88 93 ASP A O 1
ATOM 704 N N . ARG A 1 94 ? 0.311 -5.008 -8.227 1.00 91.19 94 ARG A N 1
ATOM 705 C CA . ARG A 1 94 ? -0.311 -4.496 -7.002 1.00 91.19 94 ARG A CA 1
ATOM 706 C C . ARG A 1 94 ? -0.601 -5.626 -6.017 1.00 91.19 94 ARG A C 1
ATOM 708 O O . ARG A 1 94 ? -0.293 -5.483 -4.837 1.00 91.19 94 ARG A O 1
ATOM 715 N N . GLU A 1 95 ? -1.145 -6.746 -6.485 1.00 92.44 95 GLU A N 1
ATOM 716 C CA . GLU A 1 95 ? -1.355 -7.947 -5.667 1.00 92.44 95 GLU A CA 1
ATOM 717 C C . GLU A 1 95 ? -0.024 -8.504 -5.131 1.00 92.4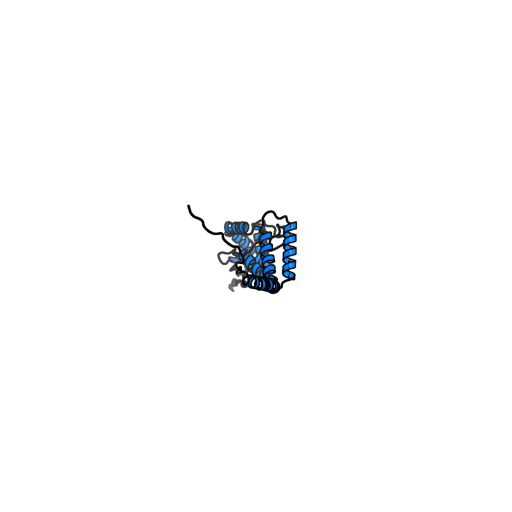4 95 GLU A C 1
ATOM 719 O O . GLU A 1 95 ? 0.095 -8.774 -3.937 1.00 92.44 95 GLU A O 1
ATOM 724 N N . ALA A 1 96 ? 1.017 -8.585 -5.966 1.00 92.38 96 ALA A N 1
ATOM 725 C CA . ALA A 1 96 ? 2.352 -9.041 -5.572 1.00 92.38 96 ALA A CA 1
ATOM 726 C C . ALA A 1 96 ? 3.054 -8.098 -4.579 1.00 92.38 96 ALA A C 1
ATOM 728 O O . ALA A 1 96 ? 3.884 -8.539 -3.780 1.00 92.38 96 ALA A O 1
ATOM 729 N N . ARG A 1 97 ? 2.714 -6.806 -4.580 1.00 93.88 97 ARG A N 1
ATOM 730 C CA . ARG A 1 97 ? 3.153 -5.805 -3.592 1.00 93.88 97 ARG A CA 1
ATOM 731 C C . ARG A 1 97 ? 2.210 -5.673 -2.404 1.00 93.88 97 ARG A C 1
ATOM 733 O O . ARG A 1 97 ? 2.479 -4.876 -1.508 1.00 93.88 97 ARG A O 1
ATOM 740 N N . SER A 1 98 ? 1.134 -6.452 -2.371 1.00 95.81 98 SER A N 1
ATOM 741 C CA . SER A 1 98 ? 0.200 -6.443 -1.257 1.00 95.81 98 SER A CA 1
ATOM 742 C C . SER A 1 98 ? 0.651 -7.386 -0.144 1.00 95.81 98 SER A C 1
ATOM 744 O O . SER A 1 98 ? 1.199 -8.467 -0.387 1.00 95.81 98 SER A O 1
ATOM 746 N N . LEU A 1 99 ? 0.439 -6.969 1.098 1.00 96.62 99 LEU A N 1
ATOM 747 C CA . LEU A 1 99 ? 0.810 -7.710 2.297 1.00 96.62 99 LEU A CA 1
ATOM 748 C C . LEU A 1 99 ? -0.305 -7.603 3.333 1.00 96.62 99 LEU A C 1
ATOM 750 O O . LEU A 1 99 ? -0.755 -6.506 3.644 1.00 96.62 99 LEU A O 1
ATOM 754 N N . ASP A 1 100 ? -0.708 -8.726 3.914 1.00 97.06 100 ASP A N 1
ATOM 755 C CA . ASP A 1 100 ? -1.650 -8.708 5.028 1.00 97.06 100 ASP A CA 1
ATOM 756 C C . ASP A 1 100 ? -0.945 -8.309 6.320 1.00 97.06 100 ASP A C 1
ATOM 758 O O . ASP A 1 100 ? 0.017 -8.943 6.745 1.00 97.06 100 ASP A O 1
ATOM 762 N N . LEU A 1 101 ? -1.437 -7.251 6.963 1.00 97.50 101 LEU A N 1
ATOM 763 C CA . LEU A 1 101 ? -0.914 -6.787 8.244 1.00 97.50 101 LEU A CA 1
ATOM 764 C C . LEU A 1 101 ? -1.456 -7.613 9.412 1.00 97.50 101 LEU A C 1
ATOM 766 O O . LEU A 1 101 ? -0.755 -7.797 10.400 1.00 97.50 101 LEU A O 1
ATOM 770 N N . LEU A 1 102 ? -2.676 -8.139 9.306 1.00 96.38 102 LEU A N 1
ATOM 771 C CA . LEU A 1 102 ? -3.330 -8.886 10.384 1.00 96.38 102 LEU A CA 1
ATOM 772 C C . LEU A 1 102 ? -3.228 -10.393 10.162 1.00 96.38 102 LEU A C 1
ATOM 774 O O . LEU A 1 102 ? -3.543 -10.867 9.075 1.00 96.38 102 LEU A O 1
ATOM 778 N N . ASP A 1 103 ? -2.802 -11.131 11.187 1.00 93.94 103 ASP A N 1
ATOM 779 C CA . ASP A 1 103 ? -2.888 -12.602 11.219 1.00 93.94 103 ASP A CA 1
ATOM 780 C C . ASP A 1 103 ? -4.229 -13.096 11.761 1.00 93.94 103 ASP A C 1
ATOM 782 O O . ASP A 1 103 ? -4.649 -14.219 11.494 1.00 93.94 103 ASP A O 1
ATOM 786 N N . GLN A 1 104 ? -4.900 -12.250 12.539 1.00 94.31 104 GLN A N 1
ATOM 787 C CA . GLN A 1 104 ? -6.186 -12.512 13.167 1.00 94.31 104 GLN A CA 1
ATOM 788 C C . GLN A 1 104 ? -7.041 -11.242 13.097 1.00 94.31 104 GLN A C 1
ATOM 790 O O . GLN A 1 104 ? -6.476 -10.144 13.051 1.00 94.31 104 GLN A O 1
ATOM 795 N N . PRO A 1 105 ? -8.381 -11.360 13.112 1.00 95.88 105 PRO A N 1
ATOM 796 C CA . PRO A 1 105 ? -9.258 -10.201 13.199 1.00 95.88 105 PRO A CA 1
ATOM 797 C C . PRO A 1 105 ? -8.869 -9.286 14.365 1.00 95.88 105 PRO A C 1
ATOM 799 O O . PRO A 1 105 ? -8.658 -9.749 15.485 1.00 95.88 105 PRO A O 1
ATOM 802 N N . MET A 1 106 ? -8.774 -7.986 14.101 1.00 95.88 106 MET A N 1
ATOM 803 C CA . MET A 1 106 ? -8.488 -6.982 15.121 1.00 95.88 106 MET A CA 1
ATOM 804 C C . MET A 1 106 ? -9.798 -6.479 15.721 1.00 95.88 106 MET A C 1
ATOM 806 O O . MET A 1 106 ? -10.691 -6.050 14.993 1.00 95.88 106 MET A O 1
ATOM 810 N N . GLU A 1 107 ? -9.897 -6.494 17.046 1.00 95.44 107 GLU A N 1
ATOM 811 C CA . GLU A 1 107 ? -11.010 -5.895 17.780 1.00 95.44 107 GLU A CA 1
ATOM 812 C C . GLU A 1 107 ? -10.623 -4.508 18.295 1.00 95.44 107 GLU A C 1
ATOM 814 O O . GLU A 1 107 ? -9.624 -4.344 18.996 1.00 95.44 107 GLU A O 1
ATOM 819 N N . VAL A 1 108 ? -11.435 -3.515 17.946 1.00 94.88 108 VAL A N 1
ATOM 820 C CA . VAL A 1 108 ? -11.278 -2.117 18.342 1.00 94.88 108 VAL A CA 1
ATOM 821 C C . VAL A 1 108 ? -12.428 -1.737 19.265 1.00 94.88 108 VAL A C 1
ATOM 823 O O . VAL A 1 108 ? -13.600 -1.931 18.937 1.00 94.88 108 VAL A O 1
ATOM 826 N N . TYR A 1 109 ? -12.097 -1.170 20.416 1.00 93.88 109 TYR A N 1
ATOM 827 C CA . TYR A 1 109 ? -13.036 -0.793 21.460 1.00 93.88 109 TYR A CA 1
ATOM 828 C C . TYR A 1 109 ? -13.372 0.695 21.338 1.00 93.88 109 TYR A C 1
ATOM 830 O O . TYR A 1 109 ? -12.546 1.556 21.617 1.00 93.88 109 TYR A O 1
ATOM 838 N N . LEU A 1 110 ? -14.606 1.010 20.937 1.00 91.00 110 LEU A N 1
ATOM 839 C CA . LEU A 1 110 ? -15.042 2.380 20.626 1.00 91.00 110 LEU A CA 1
ATOM 840 C C . LEU A 1 110 ? -15.873 3.025 21.749 1.00 91.00 110 LEU A C 1
ATOM 842 O O . LEU A 1 110 ? -16.610 3.980 21.513 1.00 91.00 110 LEU A O 1
ATOM 846 N N . GLY A 1 111 ? -15.828 2.470 22.964 1.00 87.81 111 GLY A N 1
ATOM 847 C CA . GLY A 1 111 ? -16.608 2.909 24.133 1.00 87.81 111 GLY A CA 1
ATOM 848 C C . GLY A 1 111 ? -18.111 2.603 24.053 1.00 87.81 111 GLY A C 1
ATOM 849 O O . GLY A 1 111 ? -18.706 2.188 25.040 1.00 87.81 111 GLY A O 1
ATOM 850 N N . THR A 1 112 ? -18.715 2.736 22.873 1.00 87.94 112 THR A N 1
ATOM 851 C CA . THR A 1 112 ? -20.122 2.414 22.570 1.00 87.94 112 THR A CA 1
ATOM 852 C C . THR A 1 112 ? -20.317 0.977 22.087 1.00 87.94 112 THR A C 1
ATOM 854 O O . THR A 1 112 ? -21.444 0.488 22.010 1.00 87.94 112 THR A O 1
ATOM 857 N N . GLY A 1 113 ? -19.226 0.286 21.765 1.00 92.31 113 GLY A N 1
ATOM 858 C CA . GLY A 1 113 ? -19.231 -1.081 21.272 1.00 92.31 113 GLY A CA 1
ATOM 859 C C . GLY A 1 113 ? -17.848 -1.544 20.835 1.00 92.31 113 GLY A C 1
ATOM 860 O O . GLY A 1 113 ? -16.847 -0.847 21.033 1.00 92.31 113 GLY A O 1
ATOM 861 N N . THR A 1 114 ? -17.822 -2.711 20.201 1.00 94.19 114 THR A N 1
ATOM 862 C CA . THR A 1 114 ? -16.626 -3.314 19.610 1.00 94.19 114 THR A CA 1
ATOM 863 C C . THR A 1 114 ? -16.777 -3.365 18.095 1.00 94.19 114 THR A C 1
ATOM 865 O O . THR A 1 114 ? -17.785 -3.849 17.577 1.00 94.19 114 THR A O 1
ATOM 868 N N . MET A 1 115 ? -15.769 -2.872 17.381 1.00 94.19 115 MET A N 1
ATOM 869 C CA . MET A 1 115 ? -15.638 -2.997 15.935 1.00 94.19 115 MET A CA 1
ATOM 870 C C . MET A 1 115 ? -14.603 -4.072 15.614 1.00 94.19 115 MET A C 1
ATOM 872 O O . MET A 1 115 ? -13.485 -4.024 16.116 1.00 94.19 115 MET A O 1
ATOM 876 N N . THR A 1 116 ? -14.953 -5.022 14.754 1.00 95.50 116 THR A N 1
ATOM 877 C CA . THR A 1 116 ? -14.032 -6.070 14.301 1.00 95.50 116 THR A CA 1
ATOM 878 C C . THR A 1 116 ? -13.574 -5.774 12.879 1.00 95.50 116 THR A C 1
ATOM 880 O O . THR A 1 116 ? -14.392 -5.699 11.959 1.00 95.50 116 THR A O 1
ATOM 883 N N . ILE A 1 117 ? -12.261 -5.646 12.697 1.00 95.06 117 ILE A N 1
ATOM 884 C CA . ILE A 1 117 ? -11.596 -5.477 11.405 1.00 95.06 117 ILE A CA 1
ATOM 885 C C . ILE A 1 117 ? -10.987 -6.832 11.021 1.00 95.06 117 ILE A C 1
ATOM 887 O O . ILE A 1 117 ? -9.967 -7.225 11.591 1.00 95.06 117 ILE A O 1
ATOM 891 N N . PRO A 1 118 ? -11.587 -7.584 10.081 1.00 94.38 118 PRO A N 1
ATOM 892 C CA . PRO A 1 118 ? -11.156 -8.957 9.829 1.00 94.38 118 PRO A CA 1
ATOM 893 C C . PRO A 1 118 ? -9.826 -9.039 9.077 1.00 94.38 118 PRO A C 1
ATOM 895 O O . PRO A 1 118 ? -9.109 -10.026 9.209 1.00 94.38 118 PRO A O 1
ATOM 898 N N . ARG A 1 119 ? -9.491 -8.015 8.285 1.00 95.19 119 ARG A N 1
ATOM 899 C CA . ARG A 1 119 ? -8.275 -7.964 7.473 1.00 95.19 119 ARG A CA 1
ATOM 900 C C . ARG A 1 119 ? -7.843 -6.517 7.274 1.00 95.19 119 ARG A C 1
ATOM 902 O O . ARG A 1 119 ? -8.684 -5.635 7.148 1.00 95.19 119 ARG A O 1
ATOM 909 N N . VAL A 1 120 ? -6.538 -6.293 7.202 1.00 96.38 120 VAL A N 1
ATOM 910 C CA . VAL A 1 120 ? -5.946 -5.037 6.731 1.00 96.38 120 VAL A CA 1
ATOM 911 C C . VAL A 1 120 ? -4.860 -5.433 5.748 1.00 96.38 120 VAL A C 1
ATOM 913 O O . VAL A 1 120 ? -3.886 -6.073 6.147 1.00 96.38 120 VAL A O 1
ATOM 916 N N . GLN A 1 121 ? -5.046 -5.098 4.476 1.00 96.69 121 GLN A N 1
ATOM 917 C CA . GLN A 1 121 ? -4.061 -5.365 3.436 1.00 96.69 121 GLN A CA 1
ATOM 918 C C . GLN A 1 121 ? -3.336 -4.064 3.090 1.00 96.69 121 GLN A C 1
ATOM 920 O O . GLN A 1 121 ? -3.952 -3.031 2.845 1.00 96.69 121 GLN A O 1
ATOM 925 N N . LEU A 1 122 ? -2.012 -4.106 3.098 1.00 96.94 122 LEU A N 1
ATOM 926 C CA . LEU A 1 122 ? -1.142 -2.983 2.784 1.00 96.94 122 LEU A CA 1
ATOM 927 C C . LEU A 1 122 ? -0.663 -3.126 1.351 1.00 96.94 122 LEU A C 1
ATOM 929 O O . LEU A 1 122 ? -0.158 -4.185 0.990 1.00 96.94 122 LEU A O 1
ATOM 933 N N . VAL A 1 123 ? -0.761 -2.063 0.562 1.00 95.69 123 VAL A N 1
ATOM 934 C CA . VAL A 1 123 ? -0.110 -1.979 -0.747 1.00 95.69 123 VAL A CA 1
ATOM 935 C C . VAL A 1 123 ? 1.202 -1.231 -0.562 1.00 95.69 123 VAL A C 1
ATOM 937 O O . VAL A 1 123 ? 1.207 -0.079 -0.121 1.00 95.69 123 VAL A O 1
ATOM 940 N N . LEU A 1 124 ? 2.314 -1.886 -0.884 1.00 95.50 124 LEU A N 1
ATOM 941 C CA . LEU A 1 124 ? 3.644 -1.300 -0.757 1.00 95.50 124 LEU A CA 1
ATOM 942 C C . LEU A 1 124 ? 4.035 -0.511 -2.014 1.00 95.50 124 LEU A C 1
ATOM 944 O O . LEU A 1 124 ? 3.612 -0.827 -3.131 1.00 95.50 124 LEU A O 1
ATOM 948 N N . GLY A 1 125 ? 4.861 0.516 -1.823 1.00 92.88 125 GLY A N 1
ATOM 949 C CA . GLY A 1 125 ? 5.494 1.274 -2.899 1.00 92.88 125 GLY A CA 1
ATOM 950 C C . GLY A 1 125 ? 6.324 0.392 -3.838 1.00 92.88 125 GLY A C 1
ATOM 951 O O . GLY A 1 125 ? 6.666 -0.747 -3.510 1.00 92.88 125 GLY A O 1
ATOM 952 N N . SER A 1 126 ? 6.583 0.882 -5.052 1.00 90.06 126 SER A N 1
ATOM 953 C CA . SER A 1 126 ? 7.342 0.114 -6.048 1.00 90.06 126 SER A CA 1
ATOM 954 C C . SER A 1 126 ? 8.853 0.127 -5.797 1.00 90.06 126 SER A C 1
ATOM 956 O O . SER A 1 126 ? 9.549 -0.790 -6.234 1.00 90.06 126 SER A O 1
ATOM 958 N N . PHE A 1 127 ? 9.358 1.131 -5.076 1.00 91.12 127 PHE A N 1
ATOM 959 C CA . PHE A 1 127 ? 10.764 1.228 -4.711 1.00 91.12 127 PHE A CA 1
ATOM 960 C C . PHE A 1 127 ? 11.054 0.380 -3.467 1.00 91.12 127 PHE A C 1
ATOM 962 O O . PHE A 1 127 ? 10.327 0.459 -2.481 1.00 91.12 127 PHE A O 1
ATOM 969 N N . ASP A 1 128 ? 12.094 -0.456 -3.533 1.00 90.62 128 ASP A N 1
ATOM 970 C CA . ASP A 1 128 ? 12.578 -1.336 -2.451 1.00 90.62 128 ASP A CA 1
ATOM 971 C C . ASP A 1 128 ? 11.489 -2.125 -1.677 1.00 90.62 128 ASP A C 1
ATOM 973 O O . ASP A 1 128 ? 11.576 -2.403 -0.475 1.00 90.62 128 ASP A O 1
ATOM 977 N N . GLY A 1 129 ? 10.429 -2.524 -2.388 1.00 91.38 129 GLY A N 1
ATOM 978 C CA . GLY A 1 129 ? 9.305 -3.274 -1.823 1.00 91.38 129 GLY A CA 1
ATOM 979 C C . GLY A 1 129 ? 9.698 -4.565 -1.078 1.00 91.38 129 GLY A C 1
ATOM 980 O O . GLY A 1 129 ? 9.129 -4.823 -0.013 1.00 91.38 129 GLY A O 1
ATOM 981 N N . PRO A 1 130 ? 10.655 -5.388 -1.563 1.00 93.19 130 PRO A N 1
ATOM 982 C CA . PRO A 1 130 ? 11.071 -6.611 -0.871 1.00 93.19 130 PRO A CA 1
ATOM 983 C C . PRO A 1 130 ? 11.718 -6.376 0.503 1.00 93.19 130 PRO A C 1
ATOM 985 O O . PRO A 1 130 ? 11.425 -7.122 1.448 1.00 93.19 130 PRO A O 1
ATOM 988 N N . ALA A 1 131 ? 12.569 -5.353 0.643 1.00 94.31 131 ALA A N 1
ATOM 989 C CA . ALA A 1 131 ? 13.194 -5.036 1.925 1.00 94.31 131 ALA A CA 1
ATOM 990 C C . ALA A 1 131 ? 12.154 -4.503 2.916 1.00 94.31 131 ALA A C 1
ATOM 992 O O . ALA A 1 131 ? 12.074 -4.999 4.044 1.00 94.31 131 ALA A O 1
ATOM 993 N N . LEU A 1 132 ? 11.285 -3.588 2.469 1.00 95.50 132 LEU A N 1
ATOM 994 C CA . LEU A 1 132 ? 10.195 -3.060 3.289 1.00 95.50 132 LEU A CA 1
ATOM 995 C C . LEU A 1 132 ? 9.223 -4.161 3.732 1.00 95.50 132 LEU A C 1
ATOM 997 O O . LEU A 1 132 ? 8.883 -4.244 4.911 1.00 95.50 132 LEU A O 1
ATOM 1001 N N . ARG A 1 133 ? 8.818 -5.058 2.823 1.00 96.62 133 ARG A N 1
ATOM 1002 C CA . ARG A 1 133 ? 7.990 -6.232 3.152 1.00 96.62 133 ARG A CA 1
ATOM 1003 C C . ARG A 1 133 ? 8.640 -7.064 4.255 1.00 96.62 133 ARG A C 1
ATOM 1005 O O . ARG A 1 133 ? 7.980 -7.425 5.226 1.00 96.62 133 ARG A O 1
ATOM 1012 N N . SER A 1 134 ? 9.932 -7.354 4.113 1.00 96.81 134 SER A N 1
ATOM 1013 C CA . SER A 1 134 ? 10.690 -8.128 5.100 1.00 96.81 134 SER A CA 1
ATOM 1014 C C . SER A 1 134 ? 10.751 -7.418 6.453 1.00 96.81 134 SER A C 1
ATOM 1016 O O . SER A 1 134 ? 10.628 -8.063 7.493 1.00 96.81 134 SER A O 1
ATOM 1018 N N . TYR A 1 135 ? 10.907 -6.093 6.456 1.00 96.81 135 TYR A N 1
ATOM 1019 C CA . TYR A 1 135 ? 10.881 -5.283 7.670 1.00 96.81 135 TYR A CA 1
ATOM 1020 C C . TYR A 1 135 ? 9.504 -5.302 8.347 1.00 96.81 135 TYR A C 1
ATOM 1022 O O . TYR A 1 135 ? 9.431 -5.538 9.553 1.00 96.81 135 TYR A O 1
ATOM 1030 N N . ILE A 1 136 ? 8.417 -5.117 7.589 1.00 97.62 136 ILE A N 1
ATOM 1031 C CA . ILE A 1 136 ? 7.044 -5.157 8.117 1.00 97.62 136 ILE A CA 1
ATOM 1032 C C . ILE A 1 136 ? 6.752 -6.525 8.729 1.00 97.62 136 ILE A C 1
ATOM 1034 O O . ILE A 1 136 ? 6.247 -6.587 9.843 1.00 97.62 136 ILE A O 1
ATOM 1038 N N . LEU A 1 137 ? 7.114 -7.616 8.049 1.00 97.38 137 LEU A N 1
ATOM 1039 C CA . LEU A 1 137 ? 6.915 -8.971 8.567 1.00 97.38 137 LEU A CA 1
ATOM 1040 C C . LEU A 1 137 ? 7.669 -9.207 9.882 1.00 97.38 137 LEU A C 1
ATOM 1042 O O . LEU A 1 137 ? 7.107 -9.781 10.810 1.00 97.38 137 LEU A O 1
ATOM 1046 N N . LYS A 1 138 ? 8.912 -8.723 9.991 1.00 98.00 138 LYS A N 1
ATOM 1047 C CA . LYS A 1 138 ? 9.711 -8.824 11.225 1.00 98.00 138 LYS A CA 1
ATOM 1048 C C . LYS A 1 138 ? 9.138 -8.001 12.381 1.00 98.00 138 LYS A C 1
ATOM 1050 O O . LYS A 1 138 ? 9.261 -8.412 13.527 1.00 98.00 138 LYS A O 1
ATOM 1055 N N . ASN A 1 139 ? 8.526 -6.853 12.090 1.00 98.00 139 ASN A N 1
ATOM 1056 C CA . ASN A 1 139 ? 8.015 -5.908 13.092 1.00 98.00 139 ASN A CA 1
ATOM 1057 C C . ASN A 1 139 ? 6.483 -5.913 13.201 1.00 98.00 139 ASN A C 1
ATOM 1059 O O . ASN A 1 139 ? 5.891 -4.989 13.763 1.00 98.00 139 ASN A O 1
ATOM 1063 N N . ARG A 1 140 ? 5.829 -6.941 12.654 1.00 98.00 140 ARG A N 1
ATOM 1064 C CA . ARG A 1 140 ? 4.381 -6.971 12.436 1.00 98.00 140 ARG A CA 1
ATOM 1065 C C . ARG A 1 140 ? 3.587 -6.754 13.714 1.00 98.00 140 ARG A C 1
ATOM 1067 O O . ARG A 1 140 ? 2.690 -5.922 13.733 1.00 98.00 140 ARG A O 1
ATOM 1074 N N . GLU A 1 141 ? 3.942 -7.452 14.787 1.00 97.81 141 GLU A N 1
ATOM 1075 C CA . GLU A 1 141 ? 3.254 -7.347 16.079 1.00 97.81 141 GLU A CA 1
ATOM 1076 C C . GLU A 1 141 ? 3.306 -5.927 16.653 1.00 97.81 141 GLU A C 1
ATOM 1078 O O . GLU A 1 141 ? 2.308 -5.422 17.170 1.00 97.81 141 GLU A O 1
ATOM 1083 N N . THR A 1 142 ? 4.457 -5.262 16.532 1.00 98.06 142 THR A N 1
ATOM 1084 C CA . THR A 1 142 ? 4.629 -3.870 16.956 1.00 98.06 142 THR A CA 1
ATOM 1085 C C . THR A 1 142 ? 3.740 -2.950 16.128 1.00 98.06 142 THR A C 1
ATOM 1087 O O . THR A 1 142 ? 2.995 -2.157 16.696 1.00 98.06 142 THR A O 1
ATOM 1090 N N . LEU A 1 143 ? 3.743 -3.098 14.800 1.00 98.06 143 LEU A N 1
ATOM 1091 C CA . LEU A 1 143 ? 2.911 -2.289 13.904 1.00 98.06 143 LEU A CA 1
ATOM 1092 C C . LEU A 1 143 ? 1.413 -2.491 14.171 1.00 98.06 143 LEU A C 1
ATOM 1094 O O . LEU A 1 143 ? 0.667 -1.520 14.264 1.00 98.06 143 LEU A O 1
ATOM 1098 N N . VAL A 1 144 ? 0.973 -3.738 14.364 1.00 98.19 144 VAL A N 1
ATOM 1099 C CA . VAL A 1 144 ? -0.412 -4.077 14.733 1.00 98.19 144 VAL A CA 1
ATOM 1100 C C . VAL A 1 144 ? -0.800 -3.424 16.059 1.00 98.19 144 VAL A C 1
ATOM 1102 O O . VAL A 1 144 ? -1.903 -2.895 16.182 1.00 98.19 144 VAL A O 1
ATOM 1105 N N . ARG A 1 145 ? 0.104 -3.411 17.045 1.00 97.88 145 ARG A N 1
ATOM 1106 C CA . ARG A 1 145 ? -0.122 -2.758 18.341 1.00 97.88 145 ARG A CA 1
ATOM 1107 C C . ARG A 1 145 ? -0.248 -1.242 18.211 1.00 97.88 145 ARG A C 1
ATOM 1109 O O . ARG A 1 145 ? -1.133 -0.672 18.844 1.00 97.88 145 ARG A O 1
ATOM 1116 N N . GLU A 1 146 ? 0.601 -0.604 17.408 1.00 98.25 146 GLU A N 1
ATOM 1117 C CA . GLU A 1 146 ? 0.526 0.839 17.144 1.00 98.25 146 GLU A CA 1
ATOM 1118 C C . GLU A 1 146 ? -0.776 1.208 16.425 1.00 98.25 146 GLU A C 1
ATOM 1120 O O . GLU A 1 146 ? -1.481 2.116 16.863 1.00 98.25 146 GLU A O 1
ATOM 1125 N N . VAL A 1 147 ? -1.161 0.445 15.396 1.00 98.06 147 VAL A N 1
ATOM 1126 C CA . VAL A 1 147 ? -2.445 0.623 14.698 1.00 98.06 147 VAL A CA 1
ATOM 1127 C C . VAL A 1 147 ? -3.617 0.456 15.663 1.00 98.06 147 VAL A C 1
ATOM 1129 O O . VAL A 1 147 ? -4.487 1.321 15.721 1.00 98.06 147 VAL A O 1
ATOM 1132 N N . ASN A 1 148 ? -3.628 -0.605 16.475 1.00 97.31 148 ASN A N 1
ATOM 1133 C CA . ASN A 1 148 ? -4.694 -0.815 17.451 1.00 97.31 148 ASN A CA 1
ATOM 1134 C C . ASN A 1 148 ? -4.760 0.338 18.465 1.00 97.31 148 ASN A C 1
ATOM 1136 O O . ASN A 1 148 ? -5.837 0.844 18.770 1.00 97.31 148 ASN A O 1
ATOM 1140 N N . ARG A 1 149 ? -3.612 0.804 18.969 1.00 97.50 149 ARG A N 1
ATOM 1141 C CA . ARG A 1 149 ? -3.550 1.955 19.880 1.00 97.50 149 ARG A CA 1
ATOM 1142 C C . ARG A 1 149 ? -4.144 3.210 19.235 1.00 97.50 149 ARG A C 1
ATOM 1144 O O . ARG A 1 149 ? -4.961 3.870 19.870 1.00 97.50 149 ARG A O 1
ATOM 1151 N N . ALA A 1 150 ? -3.771 3.514 17.993 1.00 97.50 150 ALA A N 1
ATOM 1152 C CA . ALA A 1 150 ? -4.283 4.670 17.261 1.00 97.50 150 ALA A CA 1
ATOM 1153 C C . ALA A 1 150 ? -5.800 4.579 17.022 1.00 97.50 150 ALA A C 1
ATOM 1155 O O . ALA A 1 150 ? -6.515 5.558 17.227 1.00 97.50 150 ALA A O 1
ATOM 1156 N N . LEU A 1 151 ? -6.304 3.394 16.662 1.00 96.19 151 LEU A N 1
ATOM 1157 C CA . LEU A 1 151 ? -7.732 3.148 16.454 1.00 96.19 151 LEU A CA 1
ATOM 1158 C C . LEU A 1 151 ? -8.550 3.300 17.745 1.00 96.19 151 LEU A C 1
ATOM 1160 O O . LEU A 1 151 ? -9.598 3.937 17.717 1.00 96.19 151 LEU A O 1
ATOM 1164 N N . ASN A 1 152 ? -8.066 2.786 18.880 1.00 94.94 152 ASN A N 1
ATOM 1165 C CA . ASN A 1 152 ? -8.751 2.944 20.173 1.00 94.94 152 ASN A CA 1
ATOM 1166 C C . ASN A 1 152 ? -8.697 4.386 20.710 1.00 94.94 152 ASN A C 1
ATOM 1168 O O . ASN A 1 152 ? -9.546 4.780 21.504 1.00 94.94 152 ASN A O 1
ATOM 1172 N N . ALA A 1 153 ? -7.704 5.179 20.296 1.00 95.56 153 ALA A N 1
ATOM 1173 C CA . ALA A 1 153 ? -7.608 6.597 20.644 1.00 95.56 153 ALA A CA 1
ATOM 1174 C C . ALA A 1 153 ? -8.457 7.501 19.730 1.00 95.56 153 ALA A C 1
ATOM 1176 O O . ALA A 1 153 ? -8.659 8.681 20.034 1.00 95.56 153 ALA A O 1
ATOM 1177 N N . ALA A 1 154 ? -8.933 6.981 18.598 1.00 95.69 154 ALA A N 1
ATOM 1178 C CA . ALA A 1 154 ? -9.713 7.747 17.645 1.00 95.69 154 ALA A CA 1
ATOM 1179 C C . ALA A 1 154 ? -11.153 7.960 18.124 1.00 95.69 154 ALA A C 1
ATOM 1181 O O . ALA A 1 154 ? -11.751 7.150 18.829 1.00 95.69 154 ALA A O 1
ATOM 1182 N N . LYS A 1 155 ? -11.730 9.081 17.691 1.00 93.44 155 LYS A N 1
ATOM 1183 C CA . LYS A 1 155 ? -13.114 9.442 17.994 1.00 93.44 155 LYS A CA 1
ATOM 1184 C C . LYS A 1 155 ? -14.088 8.460 17.319 1.00 93.44 155 LYS A C 1
ATOM 1186 O O . LYS A 1 155 ? -14.029 8.354 16.088 1.00 93.44 155 LYS A O 1
ATOM 1191 N N . PRO A 1 156 ? -14.996 7.793 18.060 1.00 92.31 156 PRO A N 1
ATOM 1192 C CA . PRO A 1 156 ? -15.934 6.821 17.495 1.00 92.31 156 PRO A CA 1
ATOM 1193 C C . PRO A 1 156 ? -16.773 7.372 16.339 1.00 92.31 156 PRO A C 1
ATOM 1195 O O . PRO A 1 156 ? -17.031 6.660 15.373 1.00 92.31 156 PRO A O 1
ATOM 1198 N N . GLU A 1 157 ? -17.137 8.656 16.378 1.00 91.62 157 GLU A N 1
ATOM 1199 C CA . GLU A 1 157 ? -17.961 9.294 15.345 1.00 91.62 157 GLU A CA 1
ATOM 1200 C C . GLU A 1 157 ? -17.260 9.315 13.979 1.00 91.62 157 GLU A C 1
ATOM 1202 O O . GLU A 1 157 ? -17.917 9.264 12.941 1.00 91.62 157 GLU A O 1
ATOM 1207 N N . ARG A 1 158 ? -15.919 9.345 13.961 1.00 92.44 158 ARG A N 1
ATOM 1208 C CA . ARG A 1 158 ? -15.133 9.271 12.720 1.00 92.44 158 ARG A CA 1
ATOM 1209 C C . ARG A 1 158 ? -15.072 7.859 12.153 1.00 92.44 158 ARG A C 1
ATOM 1211 O O . ARG A 1 158 ? -14.961 7.709 10.941 1.00 92.44 158 ARG A O 1
ATOM 1218 N N . LEU A 1 159 ? -15.130 6.849 13.019 1.00 91.69 159 LEU A N 1
ATOM 1219 C CA . LEU A 1 159 ? -14.981 5.439 12.650 1.00 91.69 159 LEU A CA 1
ATOM 1220 C C . LEU A 1 159 ? -16.317 4.739 12.371 1.00 91.69 159 LEU A C 1
ATOM 1222 O O . LEU A 1 159 ? -16.315 3.630 11.853 1.00 91.69 159 LEU A O 1
ATOM 1226 N N . LEU A 1 160 ? -17.444 5.372 12.703 1.00 90.25 160 LEU A N 1
ATOM 1227 C CA . LEU A 1 160 ? -18.797 4.840 12.488 1.00 90.25 160 LEU A CA 1
ATOM 1228 C C . LEU A 1 160 ? -19.656 5.717 11.556 1.00 90.25 160 LEU A C 1
ATOM 1230 O O . LEU A 1 160 ? -20.818 5.401 11.311 1.00 90.25 160 LEU A O 1
ATOM 1234 N N . GLY A 1 161 ? -19.108 6.832 11.062 1.00 89.19 161 GLY A N 1
ATOM 1235 C CA . GLY A 1 161 ? -19.788 7.755 10.153 1.00 89.19 161 GLY A CA 1
ATOM 1236 C C . GLY A 1 161 ? -19.862 7.271 8.694 1.00 89.19 161 GLY A C 1
ATOM 1237 O O . GLY A 1 161 ? -19.359 6.200 8.363 1.00 89.19 161 GLY A O 1
ATOM 1238 N N . PRO A 1 162 ? -20.444 8.077 7.786 1.00 89.69 162 PRO A N 1
ATOM 1239 C CA . PRO A 1 162 ? -20.536 7.742 6.359 1.00 89.69 162 PRO A CA 1
ATOM 1240 C C . PRO A 1 162 ? -19.159 7.557 5.700 1.00 89.69 162 PRO A C 1
ATOM 1242 O O . PRO A 1 162 ? -19.008 6.711 4.825 1.00 89.69 162 PRO A O 1
ATOM 1245 N N . ASP A 1 163 ? -18.147 8.280 6.186 1.00 93.25 163 ASP A N 1
ATOM 1246 C CA . ASP A 1 163 ? -16.762 8.209 5.704 1.00 93.25 163 ASP A CA 1
ATOM 1247 C C . ASP A 1 163 ? -15.883 7.274 6.554 1.00 93.25 163 ASP A C 1
ATOM 1249 O O . ASP A 1 163 ? -14.655 7.372 6.532 1.00 93.25 163 ASP A O 1
ATOM 1253 N N . ALA A 1 164 ? -16.492 6.382 7.344 1.00 91.00 164 ALA A N 1
ATOM 1254 C CA . ALA A 1 164 ? -15.791 5.500 8.278 1.00 91.00 164 ALA A CA 1
ATOM 1255 C C . ALA A 1 164 ? -14.657 4.708 7.620 1.00 91.00 164 ALA A C 1
ATOM 1257 O O . ALA A 1 164 ? -13.557 4.643 8.164 1.00 91.00 164 ALA A O 1
ATOM 1258 N N . GLU A 1 165 ? -14.896 4.149 6.433 1.00 93.06 165 GLU A N 1
ATOM 1259 C CA . GLU A 1 165 ? -13.881 3.376 5.717 1.00 93.06 165 GLU A CA 1
ATOM 1260 C C . GLU A 1 165 ? -12.676 4.241 5.324 1.00 93.06 165 GLU A C 1
ATOM 1262 O O . GLU A 1 165 ? -11.540 3.875 5.622 1.00 93.06 165 GLU A O 1
ATOM 1267 N N . GLN A 1 166 ? -12.909 5.413 4.726 1.00 94.38 166 GLN A N 1
ATOM 1268 C CA . GLN A 1 166 ? -11.838 6.333 4.340 1.00 94.38 166 GLN A CA 1
ATOM 1269 C C . GLN A 1 166 ? -11.066 6.845 5.563 1.00 94.38 166 GLN A C 1
ATOM 1271 O O . GLN A 1 166 ? -9.837 6.951 5.525 1.00 94.38 166 GLN A O 1
ATOM 1276 N N . ASN A 1 167 ? -11.766 7.131 6.662 1.00 94.75 167 ASN A N 1
ATOM 1277 C CA . ASN A 1 167 ? -11.149 7.555 7.917 1.00 94.75 167 ASN A CA 1
ATOM 1278 C C . ASN A 1 167 ? -10.290 6.440 8.524 1.00 94.75 167 ASN A C 1
ATOM 1280 O O . ASN A 1 167 ? -9.184 6.714 8.985 1.00 94.75 167 ASN A O 1
ATOM 1284 N N . LEU A 1 168 ? -10.760 5.188 8.491 1.00 94.88 168 LEU A N 1
ATOM 1285 C CA . LEU A 1 168 ? -9.991 4.023 8.931 1.00 94.88 168 LEU A CA 1
ATOM 1286 C C . LEU A 1 168 ? -8.746 3.818 8.066 1.00 94.88 168 LEU A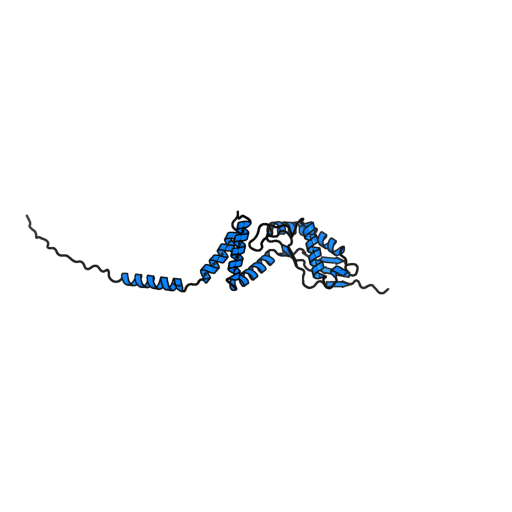 C 1
ATOM 1288 O O . LEU A 1 168 ? -7.655 3.668 8.611 1.00 94.88 168 LEU A O 1
ATOM 1292 N N . GLN A 1 169 ? -8.887 3.847 6.738 1.00 96.12 169 GLN A N 1
ATOM 1293 C CA . GLN A 1 169 ? -7.760 3.708 5.812 1.00 96.12 169 GLN A CA 1
ATOM 1294 C C . GLN A 1 169 ? -6.702 4.782 6.066 1.00 96.12 169 GLN A C 1
ATOM 1296 O O . GLN A 1 169 ? -5.536 4.446 6.261 1.00 96.12 169 GLN A O 1
ATOM 1301 N N . THR A 1 170 ? -7.122 6.049 6.143 1.00 96.31 170 THR A N 1
ATOM 1302 C CA . THR A 1 170 ? -6.238 7.193 6.419 1.00 96.31 170 THR A CA 1
ATOM 1303 C C . THR A 1 170 ? -5.528 7.028 7.760 1.00 96.31 170 THR A C 1
ATOM 1305 O O . THR A 1 170 ? -4.306 7.083 7.822 1.00 96.31 170 THR A O 1
ATOM 1308 N N . LEU A 1 171 ? -6.269 6.739 8.834 1.00 97.25 171 LEU A N 1
ATOM 1309 C CA . LEU A 1 171 ? -5.698 6.596 10.173 1.00 97.25 171 LEU A CA 1
ATOM 1310 C C . LEU A 1 171 ? -4.688 5.442 10.259 1.00 97.25 171 LEU A C 1
ATOM 1312 O O . LEU A 1 171 ? -3.623 5.595 10.859 1.00 97.25 171 LEU A O 1
ATOM 1316 N N . ILE A 1 172 ? -4.999 4.293 9.652 1.00 97.06 172 ILE A N 1
ATOM 1317 C CA . ILE A 1 172 ? -4.082 3.148 9.592 1.00 97.06 172 ILE A CA 1
ATOM 1318 C C . ILE A 1 172 ? -2.842 3.517 8.771 1.00 97.06 172 ILE A C 1
ATOM 1320 O O . ILE A 1 172 ? -1.723 3.254 9.210 1.00 97.06 172 ILE A O 1
ATOM 1324 N N . GLN A 1 173 ? -3.024 4.141 7.605 1.00 96.94 173 GLN A N 1
ATOM 1325 C CA . GLN A 1 173 ? -1.925 4.534 6.728 1.00 96.94 173 GLN A CA 1
ATOM 1326 C C . GLN A 1 173 ? -0.990 5.540 7.404 1.00 96.94 173 GLN A C 1
ATOM 1328 O O . GLN A 1 173 ? 0.221 5.328 7.388 1.00 96.94 173 GLN A O 1
ATOM 1333 N N . ASP A 1 174 ? -1.523 6.578 8.044 1.00 96.94 174 ASP A N 1
ATOM 1334 C CA . ASP A 1 174 ? -0.742 7.598 8.754 1.00 96.94 174 ASP A CA 1
ATOM 1335 C C . ASP A 1 174 ? 0.030 6.994 9.933 1.00 96.94 174 ASP A C 1
ATOM 1337 O O . ASP A 1 174 ? 1.213 7.289 10.141 1.00 96.94 174 ASP A O 1
ATOM 1341 N N . THR A 1 175 ? -0.612 6.088 10.678 1.00 97.81 175 THR A N 1
ATOM 1342 C CA . THR A 1 175 ? 0.020 5.382 11.801 1.00 97.81 175 THR A CA 1
ATOM 1343 C C . THR A 1 175 ? 1.183 4.518 11.320 1.00 97.81 175 THR A C 1
ATOM 1345 O O . THR A 1 175 ? 2.276 4.585 11.880 1.00 97.81 175 THR A O 1
ATOM 1348 N N . LEU A 1 176 ? 0.980 3.736 10.256 1.00 97.31 176 LEU A N 1
ATOM 1349 C CA . LEU A 1 176 ? 2.030 2.900 9.673 1.00 97.31 176 LEU A CA 1
ATOM 1350 C C . LEU A 1 176 ? 3.152 3.742 9.076 1.00 97.31 176 LEU A C 1
ATOM 1352 O O . LEU A 1 176 ? 4.317 3.422 9.271 1.00 97.31 176 LEU A O 1
ATOM 1356 N N . THR A 1 177 ? 2.810 4.832 8.396 1.00 95.75 177 THR A N 1
ATOM 1357 C CA . THR A 1 177 ? 3.777 5.770 7.822 1.00 95.75 177 THR A CA 1
ATOM 1358 C C . THR A 1 177 ? 4.697 6.329 8.903 1.00 95.75 177 THR A C 1
ATOM 1360 O O . THR A 1 177 ? 5.919 6.295 8.757 1.00 95.75 177 THR A O 1
ATOM 1363 N N . THR A 1 178 ? 4.110 6.759 10.023 1.00 96.69 178 THR A N 1
ATOM 1364 C CA . THR A 1 178 ? 4.844 7.260 11.190 1.00 96.69 178 THR A CA 1
ATOM 1365 C C . THR A 1 178 ? 5.707 6.165 11.817 1.00 96.69 178 THR A C 1
ATOM 1367 O O . THR A 1 178 ? 6.892 6.379 12.058 1.00 96.69 178 THR A O 1
ATOM 1370 N N . ALA A 1 179 ? 5.143 4.975 12.048 1.00 96.56 179 ALA A N 1
ATOM 1371 C CA . ALA A 1 179 ? 5.843 3.865 12.696 1.00 96.56 179 ALA A CA 1
ATOM 1372 C C . ALA A 1 179 ? 6.991 3.292 11.847 1.00 96.56 179 ALA A C 1
ATOM 1374 O O . ALA A 1 179 ? 7.999 2.848 12.392 1.00 96.56 179 ALA A O 1
ATOM 1375 N N . LEU A 1 180 ? 6.851 3.305 10.519 1.00 95.56 180 LEU A N 1
ATOM 1376 C CA . LEU A 1 180 ? 7.878 2.862 9.575 1.00 95.56 180 LEU A CA 1
ATOM 1377 C C . LEU A 1 180 ? 8.925 3.949 9.290 1.00 95.56 180 LEU A C 1
ATOM 1379 O O . LEU A 1 180 ? 9.937 3.654 8.657 1.00 95.56 180 LEU A O 1
ATOM 1383 N N . GLY A 1 181 ? 8.689 5.194 9.720 1.00 94.62 181 GLY A N 1
ATOM 1384 C CA . GLY A 1 181 ? 9.553 6.333 9.404 1.00 94.62 181 GLY A CA 1
ATOM 1385 C C . GLY A 1 181 ? 9.605 6.649 7.907 1.00 94.62 181 GLY A C 1
ATOM 1386 O O . GLY A 1 181 ? 10.607 7.167 7.422 1.00 94.62 181 GLY A O 1
ATOM 1387 N N . THR A 1 182 ? 8.555 6.303 7.161 1.00 92.19 182 THR A N 1
ATOM 1388 C CA . THR A 1 182 ? 8.481 6.520 5.710 1.00 92.19 182 THR A CA 1
ATOM 1389 C C . THR A 1 182 ? 7.824 7.857 5.400 1.00 92.19 182 THR A C 1
ATOM 1391 O O . THR A 1 182 ? 6.952 8.297 6.144 1.00 92.19 182 THR A O 1
ATOM 1394 N N . GLN A 1 183 ? 8.185 8.483 4.281 1.00 86.81 183 GLN A N 1
ATOM 1395 C CA . GLN A 1 183 ? 7.548 9.713 3.810 1.00 86.81 183 GLN A CA 1
ATOM 1396 C C . GLN A 1 183 ? 6.887 9.455 2.450 1.00 86.81 183 GLN A C 1
ATOM 1398 O O . GLN A 1 183 ? 7.581 9.411 1.439 1.00 86.81 183 GLN A O 1
ATOM 1403 N N . PRO A 1 184 ? 5.551 9.306 2.376 1.00 74.81 184 PRO A N 1
ATOM 1404 C CA . PRO A 1 184 ? 4.864 8.962 1.129 1.00 74.81 184 PRO A CA 1
ATOM 1405 C C . PRO A 1 184 ? 4.991 10.035 0.040 1.00 74.81 184 PRO A C 1
ATOM 1407 O O . PRO A 1 184 ? 4.738 9.751 -1.126 1.00 74.81 184 PRO A O 1
ATOM 1410 N N . GLN A 1 185 ? 5.340 11.265 0.436 1.00 80.06 185 GLN A N 1
ATOM 1411 C CA . GLN A 1 185 ? 5.552 12.407 -0.456 1.00 80.06 185 GLN A CA 1
ATOM 1412 C C . GLN A 1 185 ? 6.999 12.523 -0.948 1.00 80.06 185 GLN A C 1
ATOM 1414 O O . GLN A 1 185 ? 7.279 13.334 -1.829 1.00 80.06 185 GLN A O 1
ATOM 1419 N N . GLU A 1 186 ? 7.926 11.754 -0.373 1.00 86.19 186 GLU A N 1
ATOM 1420 C CA . GLU A 1 186 ? 9.302 11.724 -0.846 1.00 86.19 186 GLU A CA 1
ATOM 1421 C C . GLU A 1 186 ? 9.355 11.010 -2.198 1.00 86.19 186 GLU A C 1
ATOM 1423 O O . GLU A 1 186 ? 8.713 9.980 -2.421 1.00 86.19 186 GLU A O 1
ATOM 1428 N N . THR A 1 187 ? 10.092 11.598 -3.132 1.00 83.50 187 THR A N 1
ATOM 1429 C CA . THR A 1 187 ? 10.236 11.070 -4.484 1.00 83.50 187 THR A CA 1
ATOM 1430 C C . THR A 1 187 ? 11.377 10.069 -4.531 1.00 83.50 187 THR A C 1
ATOM 1432 O O . THR A 1 187 ? 12.515 10.422 -4.225 1.00 83.50 187 THR A O 1
ATOM 1435 N N . TYR A 1 188 ? 11.084 8.849 -4.970 1.00 89.19 188 TYR A N 1
ATOM 1436 C CA . TYR A 1 188 ? 12.079 7.799 -5.173 1.00 89.19 188 TYR A CA 1
ATOM 1437 C C . TYR A 1 188 ? 12.356 7.607 -6.670 1.00 89.19 188 TYR A C 1
ATOM 1439 O O . TYR A 1 188 ? 11.546 8.044 -7.498 1.00 89.19 188 TYR A O 1
ATOM 1447 N N . PRO A 1 189 ? 13.479 6.959 -7.037 1.00 89.62 189 PRO A N 1
ATOM 1448 C CA . PRO A 1 189 ? 13.783 6.652 -8.427 1.00 89.62 189 PRO A CA 1
ATOM 1449 C C . PRO A 1 189 ? 12.607 5.985 -9.137 1.00 89.62 189 PRO A C 1
ATOM 1451 O O . PRO A 1 189 ? 11.937 5.113 -8.573 1.00 89.62 189 PRO A O 1
ATOM 1454 N N . SER A 1 190 ? 12.353 6.416 -10.368 1.00 89.38 190 SER A N 1
ATOM 1455 C CA . SER A 1 190 ? 11.259 5.902 -11.187 1.00 89.38 190 SER A CA 1
ATOM 1456 C C . SER A 1 190 ? 11.376 4.387 -11.377 1.00 89.38 190 SER A C 1
ATOM 1458 O O . SER A 1 190 ? 12.461 3.838 -11.558 1.00 89.38 190 SER A O 1
ATOM 1460 N N . THR A 1 191 ? 10.246 3.688 -11.367 1.00 89.25 191 THR A N 1
ATOM 1461 C CA . THR A 1 191 ? 10.202 2.245 -11.631 1.00 89.25 191 THR A CA 1
ATOM 1462 C C . THR A 1 191 ? 9.423 1.971 -12.910 1.00 89.25 191 THR A C 1
ATOM 1464 O O . THR A 1 191 ? 8.845 2.872 -13.516 1.00 89.25 191 THR A O 1
ATOM 1467 N N . TRP A 1 192 ? 9.357 0.703 -13.325 1.00 88.88 192 TRP A N 1
ATOM 1468 C CA . TRP A 1 192 ? 8.475 0.297 -14.425 1.00 88.88 192 TRP A CA 1
ATOM 1469 C C . TRP A 1 192 ? 7.014 0.728 -14.202 1.00 88.88 192 TRP A C 1
ATOM 1471 O O . TRP A 1 192 ? 6.272 0.928 -15.166 1.00 88.88 192 TRP A O 1
ATOM 1481 N N . PHE A 1 193 ? 6.584 0.837 -12.945 1.00 85.88 193 PHE A N 1
ATOM 1482 C CA . PHE A 1 193 ? 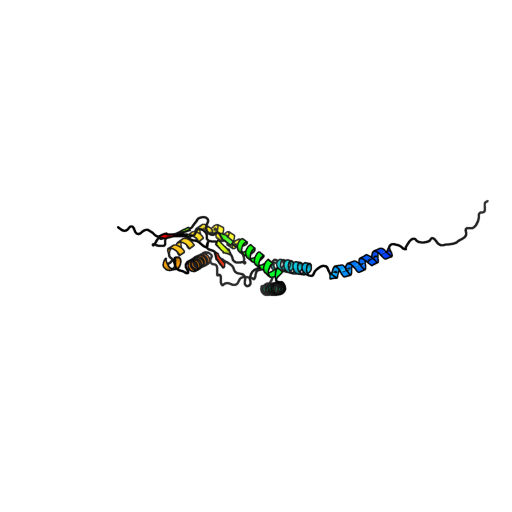5.179 0.991 -12.579 1.00 85.88 193 PHE A CA 1
ATOM 1483 C C . PHE A 1 193 ? 4.759 2.442 -12.377 1.00 85.88 193 PHE A C 1
ATOM 1485 O O . PHE A 1 193 ? 3.600 2.771 -12.617 1.00 85.88 193 PHE A O 1
ATOM 1492 N N . GLU A 1 194 ? 5.669 3.300 -11.927 1.00 85.31 194 GLU A N 1
ATOM 1493 C CA . GLU A 1 194 ? 5.348 4.672 -11.540 1.00 85.31 194 GLU A CA 1
ATOM 1494 C C . GLU A 1 194 ? 6.568 5.596 -11.641 1.00 85.31 194 GLU A C 1
ATOM 1496 O O . GLU A 1 194 ? 7.711 5.168 -11.467 1.00 85.31 194 GLU A O 1
ATOM 1501 N N . SER A 1 195 ? 6.298 6.877 -11.907 1.00 86.75 195 SER A N 1
ATOM 1502 C CA . SER A 1 195 ? 7.262 7.970 -11.801 1.00 86.75 195 SER A CA 1
ATOM 1503 C C . SER A 1 195 ? 6.624 9.197 -11.152 1.00 86.75 195 SER A C 1
ATOM 1505 O O . SER A 1 195 ? 5.545 9.614 -11.585 1.00 86.75 195 SER A O 1
ATOM 1507 N N . PRO A 1 196 ? 7.272 9.775 -10.127 1.00 88.69 196 PRO A N 1
ATOM 1508 C CA . PRO A 1 196 ? 8.400 9.186 -9.397 1.00 88.69 196 PRO A CA 1
ATOM 1509 C C . PRO A 1 196 ? 8.002 7.866 -8.708 1.00 88.69 196 PRO A C 1
ATOM 1511 O O . PRO A 1 196 ? 6.817 7.591 -8.491 1.00 88.69 196 PRO A O 1
ATOM 1514 N N . GLY A 1 197 ? 8.999 7.044 -8.379 1.00 88.75 197 GLY A N 1
ATOM 1515 C CA . GLY A 1 197 ? 8.802 5.875 -7.529 1.00 88.75 197 GLY A CA 1
ATOM 1516 C C . GLY A 1 197 ? 8.317 6.279 -6.138 1.00 88.75 197 GLY A C 1
ATOM 1517 O O . GLY A 1 197 ? 8.561 7.400 -5.682 1.00 88.75 197 GLY A O 1
ATOM 1518 N N . ARG A 1 198 ? 7.650 5.356 -5.439 1.00 92.25 198 ARG A N 1
ATOM 1519 C CA . ARG A 1 198 ? 7.223 5.540 -4.044 1.00 92.25 198 ARG A CA 1
ATOM 1520 C C . ARG A 1 198 ? 7.803 4.455 -3.147 1.00 92.25 198 ARG A C 1
ATOM 1522 O O . ARG A 1 198 ? 7.877 3.293 -3.550 1.00 92.25 198 ARG A O 1
ATOM 1529 N N . TYR A 1 199 ? 8.131 4.830 -1.916 1.00 92.94 199 TYR A N 1
ATOM 1530 C CA . TYR A 1 199 ? 8.535 3.934 -0.832 1.00 92.94 199 TYR A CA 1
ATOM 1531 C C . TYR A 1 199 ? 7.524 4.016 0.320 1.00 92.94 199 TYR A C 1
ATOM 1533 O O . TYR A 1 199 ? 6.880 5.044 0.526 1.00 92.94 199 TYR A O 1
ATOM 1541 N N . GLY A 1 200 ? 7.382 2.933 1.082 1.00 94.00 200 GLY A N 1
ATOM 1542 C CA . GLY A 1 200 ? 6.433 2.855 2.196 1.00 94.00 200 GLY A CA 1
ATOM 1543 C C . GLY A 1 200 ? 5.087 2.230 1.825 1.00 94.00 200 GLY A C 1
ATOM 1544 O O . GLY A 1 200 ? 4.962 1.493 0.844 1.00 94.00 200 GLY A O 1
ATOM 1545 N N . VAL A 1 201 ? 4.074 2.493 2.651 1.00 94.75 201 VAL A N 1
ATOM 1546 C CA . VAL A 1 201 ? 2.694 2.034 2.432 1.00 94.75 201 VAL A CA 1
ATOM 1547 C C . VAL A 1 201 ? 1.957 3.076 1.591 1.00 94.75 201 VAL A C 1
ATOM 1549 O O . VAL A 1 201 ? 1.665 4.175 2.062 1.00 94.75 201 VAL A O 1
ATOM 1552 N N . VAL A 1 202 ? 1.643 2.737 0.339 1.00 93.75 202 VAL A N 1
ATOM 1553 C CA . VAL A 1 202 ? 0.992 3.666 -0.604 1.00 93.75 202 VAL A CA 1
ATOM 1554 C C . VAL A 1 202 ? -0.530 3.615 -0.539 1.00 93.75 202 VAL A C 1
ATOM 1556 O O . VAL A 1 202 ? -1.183 4.588 -0.907 1.00 93.75 202 VAL A O 1
ATOM 1559 N N . ALA A 1 203 ? -1.094 2.501 -0.071 1.00 94.62 203 ALA A N 1
ATOM 1560 C CA . ALA A 1 203 ? -2.520 2.374 0.189 1.00 94.62 203 ALA A CA 1
ATOM 1561 C C . ALA A 1 203 ? -2.794 1.321 1.266 1.00 94.62 203 ALA A C 1
ATOM 1563 O O . ALA A 1 203 ? -2.043 0.354 1.421 1.00 94.62 203 ALA A O 1
ATOM 1564 N N . VAL A 1 204 ? -3.915 1.491 1.961 1.00 96.12 204 VAL A N 1
ATOM 1565 C CA . VAL A 1 204 ? -4.488 0.500 2.872 1.00 96.12 204 VAL A CA 1
ATOM 1566 C C . VAL A 1 204 ? -5.814 0.044 2.283 1.00 96.12 204 VAL A C 1
ATOM 1568 O O . VAL A 1 204 ? -6.690 0.858 2.014 1.00 96.12 204 VAL A O 1
ATOM 1571 N N . GLN A 1 205 ? -5.958 -1.259 2.075 1.00 94.75 205 GLN A N 1
ATOM 1572 C CA . GLN A 1 205 ? -7.194 -1.877 1.620 1.00 94.75 205 GLN A CA 1
ATOM 1573 C C . GLN A 1 205 ? -7.878 -2.551 2.804 1.00 94.75 205 GLN A C 1
ATOM 1575 O O . GLN A 1 205 ? -7.309 -3.422 3.474 1.00 94.75 205 GLN A O 1
ATOM 1580 N N . LEU A 1 206 ? -9.112 -2.126 3.053 1.00 92.94 206 LEU A N 1
ATOM 1581 C CA . LEU A 1 206 ? -9.989 -2.727 4.043 1.00 92.94 206 LEU A CA 1
ATOM 1582 C C . LEU A 1 206 ? -10.988 -3.659 3.348 1.00 92.94 206 LEU A C 1
ATOM 1584 O O . LEU A 1 206 ? -11.344 -3.449 2.189 1.00 92.94 206 LEU A O 1
ATOM 1588 N N . PRO A 1 207 ? -11.446 -4.717 4.029 1.00 83.75 207 PRO A N 1
ATOM 1589 C CA . PRO A 1 207 ? -12.542 -5.531 3.543 1.00 83.75 207 PRO A CA 1
ATOM 1590 C C . PRO A 1 207 ? -13.813 -4.681 3.518 1.00 83.75 207 PRO A C 1
ATOM 1592 O O . PRO A 1 207 ? -14.082 -3.939 4.459 1.00 83.75 207 PRO A O 1
ATOM 1595 N N . GLY A 1 208 ? -14.650 -4.858 2.494 1.00 72.88 208 GLY A N 1
ATOM 1596 C CA . GLY A 1 208 ? -15.880 -4.071 2.330 1.00 72.88 208 GLY A CA 1
ATOM 1597 C C . GLY A 1 208 ? -16.952 -4.280 3.413 1.00 72.88 208 GLY A C 1
ATOM 1598 O O . GLY A 1 208 ? -18.052 -3.753 3.284 1.00 72.88 208 GLY A O 1
ATOM 1599 N N . ARG A 1 209 ? -16.686 -5.089 4.451 1.00 77.19 209 ARG A N 1
ATOM 1600 C CA . ARG A 1 209 ? -17.569 -5.290 5.608 1.00 77.19 209 ARG A CA 1
ATOM 1601 C C . ARG A 1 209 ? -16.743 -5.446 6.887 1.00 77.19 209 ARG A C 1
ATOM 1603 O O . ARG A 1 209 ? -15.953 -6.381 7.001 1.00 77.19 209 ARG A O 1
ATOM 1610 N N . TYR A 1 210 ? -16.984 -4.569 7.855 1.00 82.50 210 TYR A N 1
ATOM 1611 C CA . TYR A 1 210 ? -16.569 -4.706 9.253 1.00 82.50 210 TYR A CA 1
ATOM 1612 C C . TYR A 1 210 ? -17.822 -4.823 10.126 1.00 82.50 210 TYR A C 1
ATOM 1614 O O . TYR A 1 210 ? -18.870 -4.259 9.806 1.00 82.50 210 TYR A O 1
ATOM 1622 N N . SER A 1 211 ? -17.747 -5.609 11.201 1.00 83.56 211 SER A N 1
ATOM 1623 C CA . SER A 1 211 ? -18.879 -5.806 12.110 1.00 83.56 211 SER A CA 1
ATOM 1624 C C . SER A 1 211 ? -18.754 -4.886 13.312 1.00 83.56 211 SER A C 1
ATOM 1626 O O . SER A 1 211 ? -17.711 -4.863 13.963 1.00 83.56 211 SER A O 1
ATOM 1628 N N . PHE A 1 212 ? -19.832 -4.177 13.634 1.00 87.56 212 PHE A N 1
ATOM 1629 C CA . PHE A 1 212 ? -19.944 -3.400 14.861 1.00 87.56 212 PHE A CA 1
ATOM 1630 C C . PHE A 1 212 ? -20.957 -4.053 15.798 1.00 87.56 212 PHE A C 1
ATOM 1632 O O . PHE A 1 212 ? -22.096 -4.322 15.412 1.00 87.56 212 PHE A O 1
ATOM 1639 N N . LYS A 1 213 ? -20.539 -4.302 17.037 1.00 89.50 213 LYS A N 1
ATOM 1640 C CA . LYS A 1 213 ? -21.389 -4.807 18.110 1.00 89.50 213 LYS A CA 1
ATOM 1641 C C . LYS A 1 213 ? -21.495 -3.734 19.185 1.00 89.50 213 LYS A C 1
ATOM 1643 O O . LYS A 1 213 ? -20.553 -3.533 19.946 1.00 89.50 213 LYS A O 1
ATOM 1648 N N . ALA A 1 214 ? -22.639 -3.057 19.243 1.00 87.12 214 ALA A N 1
ATOM 1649 C CA . ALA A 1 214 ? -22.923 -2.094 20.300 1.00 87.12 214 ALA A CA 1
ATOM 1650 C C . ALA A 1 214 ? -22.948 -2.789 21.668 1.00 87.12 214 ALA A C 1
ATOM 1652 O O . ALA A 1 214 ? -23.431 -3.921 21.794 1.00 87.12 214 ALA A O 1
ATOM 1653 N N . TYR A 1 215 ? -22.474 -2.103 22.702 1.00 86.12 215 TYR A N 1
ATOM 1654 C CA . TYR A 1 215 ? -22.758 -2.521 24.064 1.00 86.12 215 TYR A CA 1
ATOM 1655 C C . TYR A 1 215 ? -24.229 -2.249 24.338 1.00 86.12 215 TYR A C 1
ATOM 1657 O O . TYR A 1 215 ? -24.680 -1.106 24.268 1.00 86.12 215 TYR A O 1
ATOM 1665 N N . SER A 1 216 ? -24.998 -3.298 24.629 1.00 76.44 216 SER A N 1
ATOM 1666 C CA . SER A 1 216 ? -26.336 -3.105 25.168 1.00 76.44 216 SER A CA 1
ATOM 1667 C C . SER A 1 216 ? -26.170 -2.390 26.503 1.00 76.44 216 SER A C 1
ATOM 1669 O O . SER A 1 216 ? -25.700 -2.994 27.470 1.00 76.44 216 SER A O 1
ATOM 1671 N N . LEU A 1 217 ? -26.522 -1.106 26.555 1.00 67.94 217 LEU A N 1
ATOM 1672 C CA . LEU A 1 217 ? -26.786 -0.435 27.817 1.00 67.94 217 LEU A CA 1
ATOM 1673 C C . LEU A 1 217 ? -27.929 -1.225 28.447 1.00 67.94 217 LEU A C 1
ATOM 1675 O O . LEU A 1 217 ? -29.068 -1.129 27.994 1.00 67.94 217 LEU A O 1
ATOM 1679 N N . GLY A 1 218 ? -27.605 -2.099 29.401 1.00 56.31 218 GLY A N 1
ATOM 1680 C CA . GLY A 1 218 ? -28.617 -2.755 30.207 1.00 56.31 218 GLY A CA 1
ATOM 1681 C C . GLY A 1 218 ? -29.468 -1.647 30.804 1.00 56.31 218 GLY A C 1
ATOM 1682 O O . GLY A 1 218 ? -28.955 -0.823 31.557 1.00 56.31 218 GLY A O 1
ATOM 1683 N N . SER A 1 219 ? -30.728 -1.574 30.388 1.00 50.28 219 SER A N 1
ATOM 1684 C CA . SER A 1 219 ? -31.734 -0.726 31.007 1.00 50.28 219 SER A CA 1
ATOM 1685 C C . SER A 1 219 ? -31.936 -1.242 32.430 1.00 50.28 219 SER A C 1
ATOM 1687 O O . SER A 1 219 ? -32.708 -2.180 32.641 1.00 50.28 219 SER A O 1
ATOM 1689 N N . GLY A 1 220 ? -31.129 -0.721 33.353 1.00 47.72 220 GLY A N 1
ATOM 1690 C CA . GLY A 1 220 ? -31.354 -0.811 34.791 1.00 47.72 220 GLY A CA 1
ATOM 1691 C C . GLY A 1 220 ? -32.438 0.158 35.226 1.00 47.72 220 GLY A C 1
ATOM 1692 O O . GLY A 1 220 ? -32.586 1.207 34.556 1.00 47.72 220 GLY A O 1
#

Secondary structure (DSSP, 8-state):
-----------------SSSHHHHHHHHHHHHHHHHHS-HHHHHHHHHHHHHHHHTSTT--HHHHHHHHHHHHHHHHH-HHHHHHHHHHHHHHHHHTEEE--SSPEEEE-SSEEEEE---EEEEPSTTHHHHHHHHHHTHHHHHHHHHHHHHHS-HHHHHSTTHHHHHHHHHHHHHHHHHT--TTS-B---SS-SSB--SEEEEEPPS--EEEE------

Radius of gyration: 35.14 Å; chains: 1; bounding box: 92×66×118 Å

Sequence (220 aa):
LAAPRGAARPAAGAGAGGRWVLALLVLAIGGVLAAWLWPQRAAKEDDWAGLRQSFSAPGHTEEELQALLRRKEALLQRSPALREREAQDAARDREARSLDLLDQPMEVYLGTGTMTIPRVQLVLGSFDGPALRSYILKNRETLVREVNRALNAAKPERLLGPDAEQNLQTLIQDTLTTALGTQPQETYPSTWFESPGRYGVVAVQLPGRYSFKAYSLGSG

pLDDT: mean 81.87, std 19.33, range [37.53, 98.25]

Foldseek 3Di:
DDDDDDDDDDDDDDDPDPPPVVVVVVVVVVVVVVVVPDDPVVVLVVQVVVLQVVLVDPDDDLVRLVVSVVVVVVSCVVDVVVVVVLVVVLVVVQVVLKDKLDPAWDWACQVQWIKTFGTKIFGFWPPPSVVVNVVCVVCSVVLSVQLNVQRNPDHVCCCPDPCNVVSSWVSSQVSQCVVVVADQPDFPRVHPNDPRTGGGGPTMDGDPDMDTDGDPPPPD